Protein AF-A0A9P7RSI4-F1 (afdb_monomer)

Structure (mmCIF, N/CA/C/O backbone):
data_AF-A0A9P7RSI4-F1
#
_entry.id   AF-A0A9P7RSI4-F1
#
loop_
_ato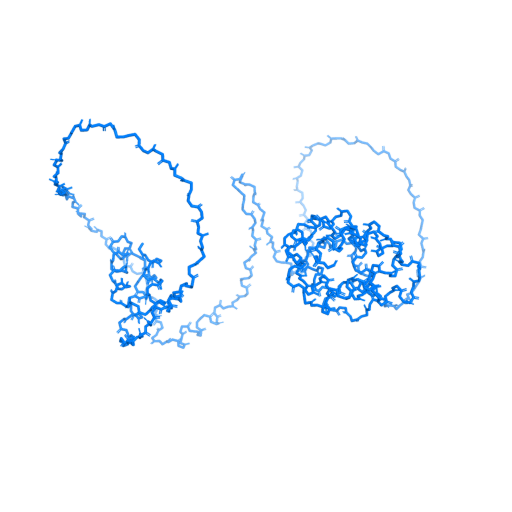m_site.group_PDB
_atom_site.id
_atom_site.type_symbol
_atom_site.label_atom_id
_atom_site.label_alt_id
_atom_site.label_comp_id
_atom_site.label_asym_id
_atom_site.label_entity_id
_atom_site.label_seq_id
_atom_site.pdbx_PDB_ins_code
_atom_site.Cartn_x
_atom_site.Cartn_y
_atom_site.Cartn_z
_atom_site.occupancy
_atom_site.B_iso_or_equiv
_atom_site.auth_seq_id
_atom_site.auth_comp_id
_atom_site.auth_asym_id
_atom_site.auth_atom_id
_atom_site.pdbx_PDB_model_num
ATOM 1 N N . MET A 1 1 ? -25.344 -8.316 33.466 1.00 84.75 1 MET A N 1
ATOM 2 C CA . MET A 1 1 ? -26.073 -7.107 33.916 1.00 84.75 1 MET A CA 1
ATOM 3 C C . MET A 1 1 ? -25.194 -5.858 33.938 1.00 84.75 1 MET A C 1
ATOM 5 O O . MET A 1 1 ? -25.545 -4.896 33.271 1.00 84.75 1 MET A O 1
ATOM 9 N N . PHE A 1 2 ? -24.011 -5.885 34.564 1.00 90.38 2 PHE A N 1
ATOM 10 C CA . PHE A 1 2 ? -23.119 -4.716 34.687 1.00 90.38 2 PHE A CA 1
ATOM 11 C C . PHE A 1 2 ? -22.798 -3.971 33.371 1.00 90.38 2 PHE A C 1
ATOM 13 O O . PHE A 1 2 ? -23.001 -2.764 33.279 1.00 90.38 2 PHE A O 1
ATOM 20 N N . ARG A 1 3 ? -22.383 -4.682 32.308 1.00 93.44 3 ARG A N 1
ATOM 21 C CA . ARG A 1 3 ? -22.088 -4.062 30.996 1.00 93.44 3 ARG A CA 1
ATOM 22 C C . ARG A 1 3 ? -23.308 -3.389 30.347 1.00 93.44 3 ARG A C 1
ATOM 24 O O . ARG A 1 3 ? -23.162 -2.381 29.666 1.00 93.44 3 ARG A O 1
ATOM 31 N N . ARG A 1 4 ? -24.510 -3.938 30.568 1.00 93.19 4 ARG A N 1
ATOM 32 C CA . ARG A 1 4 ? -25.770 -3.373 30.057 1.00 93.19 4 ARG A CA 1
ATOM 33 C C . ARG A 1 4 ? -26.121 -2.074 30.787 1.00 93.19 4 ARG A C 1
ATOM 35 O O . ARG A 1 4 ? -26.478 -1.101 30.129 1.00 93.19 4 ARG A O 1
ATOM 42 N N . GLY A 1 5 ? -25.899 -2.043 32.105 1.00 94.00 5 GLY A N 1
ATOM 43 C CA . GLY A 1 5 ? -25.994 -0.830 32.916 1.00 94.00 5 GLY A CA 1
ATOM 44 C C . GLY A 1 5 ? -25.078 0.275 32.392 1.00 94.00 5 GLY A C 1
ATOM 45 O O . GLY A 1 5 ? -25.562 1.358 32.081 1.00 94.00 5 GLY A O 1
ATOM 46 N N . GLN A 1 6 ? -23.790 -0.016 32.163 1.00 93.62 6 GLN A N 1
ATOM 47 C CA . GLN A 1 6 ? -22.836 0.963 31.611 1.00 93.62 6 GLN A CA 1
ATOM 48 C C . GLN A 1 6 ? -23.265 1.532 30.250 1.00 93.62 6 GLN A C 1
ATOM 50 O O . GLN A 1 6 ? -23.187 2.741 30.033 1.00 93.62 6 GLN A O 1
ATOM 55 N N . ALA A 1 7 ? -23.763 0.689 29.340 1.00 93.12 7 ALA A N 1
ATOM 56 C CA . ALA A 1 7 ? -24.264 1.151 28.045 1.00 93.12 7 ALA A CA 1
ATOM 57 C C . ALA A 1 7 ? -25.455 2.113 28.206 1.00 93.12 7 ALA A C 1
ATOM 59 O O . ALA A 1 7 ? -25.508 3.152 27.551 1.00 93.12 7 ALA A O 1
ATOM 60 N N . ARG A 1 8 ? -26.382 1.812 29.125 1.00 92.38 8 ARG A N 1
ATOM 61 C CA . ARG A 1 8 ? -27.536 2.673 29.432 1.00 92.38 8 ARG A CA 1
ATOM 62 C C . ARG A 1 8 ? -27.136 3.989 30.098 1.00 92.38 8 ARG A C 1
ATOM 64 O O . ARG A 1 8 ? -27.748 5.009 29.791 1.00 92.38 8 ARG A O 1
ATOM 71 N N . VAL A 1 9 ? -26.081 3.998 30.919 1.00 92.12 9 VAL A N 1
ATOM 72 C CA . VAL A 1 9 ? -25.462 5.242 31.415 1.00 92.12 9 VAL A CA 1
ATOM 73 C C . VAL A 1 9 ? -24.965 6.096 30.248 1.00 92.12 9 VAL A C 1
ATOM 75 O O . VAL A 1 9 ? -25.247 7.292 30.215 1.00 92.12 9 VAL A O 1
ATOM 78 N N . GLY A 1 10 ? -24.287 5.489 29.267 1.00 88.00 10 GLY A N 1
ATOM 79 C CA . GLY A 1 10 ? -23.830 6.179 28.054 1.00 88.00 10 GLY A CA 1
ATOM 80 C C . GLY A 1 10 ? -24.968 6.746 27.195 1.00 88.00 10 GLY A C 1
ATOM 81 O O . GLY A 1 10 ? -24.798 7.783 26.562 1.00 88.00 10 GLY A O 1
ATOM 82 N N . LEU A 1 11 ? -26.141 6.108 27.220 1.00 89.19 11 LEU A N 1
ATOM 83 C CA . LEU A 1 11 ? -27.356 6.569 26.536 1.00 89.19 11 LEU A CA 1
ATOM 84 C C . LEU A 1 11 ? -28.190 7.571 27.358 1.00 89.19 11 LEU A C 1
ATOM 86 O O . LEU A 1 11 ? -29.223 8.036 26.882 1.00 89.19 11 LEU A O 1
ATOM 90 N N . GLY A 1 12 ? -27.784 7.895 28.591 1.00 88.75 12 GLY A N 1
ATOM 91 C CA . GLY A 1 12 ? -28.526 8.794 29.484 1.00 88.75 12 GLY A CA 1
ATOM 92 C C . GLY A 1 12 ? -29.802 8.191 30.090 1.00 88.75 12 GLY A C 1
ATOM 93 O O . GLY A 1 12 ? -30.604 8.910 30.684 1.00 88.75 12 GLY A O 1
ATOM 94 N N . ILE A 1 13 ? -30.003 6.874 29.975 1.00 91.50 13 ILE A N 1
ATOM 95 C CA . ILE A 1 13 ? -31.172 6.163 30.512 1.00 91.50 13 ILE A CA 1
ATOM 96 C C . ILE A 1 13 ? -30.850 5.688 31.937 1.00 91.50 13 ILE A C 1
ATOM 98 O O . ILE A 1 13 ? -30.620 4.505 32.198 1.00 91.50 13 ILE A O 1
ATOM 102 N N . PHE A 1 14 ? -30.787 6.634 32.876 1.00 89.25 14 PHE A N 1
ATOM 103 C CA . PHE A 1 14 ? -30.284 6.381 34.233 1.00 89.25 14 PHE A CA 1
ATOM 104 C C . PHE A 1 14 ? -31.181 5.468 35.083 1.00 89.25 14 PHE A C 1
ATOM 106 O O . PHE A 1 14 ? -30.664 4.712 35.903 1.00 89.25 14 PHE A O 1
ATOM 113 N N . ALA A 1 15 ? -32.503 5.494 34.877 1.00 88.94 15 ALA A N 1
ATOM 114 C CA . ALA A 1 15 ? -33.440 4.644 35.618 1.00 88.94 15 ALA A CA 1
ATOM 115 C C . ALA A 1 15 ? -33.209 3.151 35.323 1.00 88.94 15 ALA A C 1
ATOM 117 O O . ALA A 1 15 ? -33.019 2.350 36.237 1.00 88.94 15 ALA A O 1
ATOM 118 N N . ASP A 1 16 ? -33.123 2.794 34.040 1.00 89.94 16 ASP A N 1
ATOM 119 C CA . ASP A 1 16 ? -32.856 1.417 33.621 1.00 89.94 16 ASP A CA 1
ATOM 120 C C . ASP A 1 16 ? -31.420 0.982 33.936 1.00 89.94 16 ASP A C 1
ATOM 122 O O . ASP A 1 16 ? -31.181 -0.186 34.252 1.00 89.94 16 ASP A O 1
ATOM 126 N N . ALA A 1 17 ? -30.457 1.910 33.868 1.00 93.94 17 ALA A N 1
ATOM 127 C CA . ALA A 1 17 ? -29.080 1.644 34.274 1.00 93.94 17 ALA A CA 1
ATOM 128 C C . ALA A 1 17 ? -28.994 1.285 35.765 1.00 93.94 17 ALA A C 1
ATOM 130 O O . ALA A 1 17 ? -28.310 0.327 36.123 1.00 93.94 17 ALA A O 1
ATOM 131 N N . LYS A 1 18 ? -29.731 2.001 36.626 1.00 92.94 18 LYS A N 1
ATOM 132 C CA . LYS A 1 18 ? -29.796 1.715 38.063 1.00 92.94 18 LYS A CA 1
ATOM 133 C C . LYS A 1 18 ? -30.344 0.312 38.332 1.00 92.94 18 LYS A C 1
ATOM 135 O O . LYS A 1 18 ? -29.714 -0.439 39.068 1.00 92.94 18 LYS A O 1
ATOM 140 N N . ASN A 1 19 ? -31.438 -0.075 37.673 1.00 94.50 19 ASN A N 1
ATOM 141 C CA . ASN A 1 19 ? -32.004 -1.424 37.798 1.00 94.50 19 ASN A CA 1
ATOM 142 C C . ASN A 1 19 ? -31.005 -2.516 37.374 1.00 94.50 19 ASN A C 1
ATOM 144 O O . ASN A 1 19 ? -30.901 -3.559 38.021 1.00 94.50 19 ASN A O 1
ATOM 148 N N . ASP A 1 20 ? -30.236 -2.278 36.307 1.00 96.00 20 ASP A N 1
ATOM 149 C CA . ASP A 1 20 ? -29.188 -3.204 35.871 1.00 96.00 20 ASP A CA 1
ATOM 150 C C . ASP A 1 20 ? -28.041 -3.323 36.881 1.00 96.00 20 ASP A C 1
ATOM 152 O O . ASP A 1 20 ? -27.491 -4.416 37.049 1.00 96.00 20 ASP A O 1
ATOM 156 N N . PHE A 1 21 ? -27.677 -2.228 37.549 1.00 94.12 21 PHE A N 1
ATOM 157 C CA . PHE A 1 21 ? -26.660 -2.239 38.596 1.00 94.12 21 PHE A CA 1
ATOM 158 C C . PHE A 1 21 ? -27.163 -2.884 39.889 1.00 94.12 21 PHE A C 1
ATOM 160 O O . PHE A 1 21 ? -26.438 -3.683 40.470 1.00 94.12 21 PHE A O 1
ATOM 167 N N . GLU A 1 22 ? -28.413 -2.663 40.292 1.00 93.12 22 GLU A N 1
ATOM 168 C CA . GLU A 1 22 ? -29.025 -3.371 41.425 1.00 93.12 22 GLU A CA 1
ATOM 169 C C . GLU A 1 22 ? -29.112 -4.883 41.166 1.00 93.12 22 GLU A C 1
ATOM 171 O O . GLU A 1 22 ? -28.798 -5.690 42.042 1.00 93.12 22 GLU A O 1
ATOM 176 N N . ALA A 1 23 ? -29.470 -5.291 39.944 1.00 93.75 23 ALA A N 1
ATOM 177 C CA . ALA A 1 23 ? -29.443 -6.697 39.548 1.00 93.75 23 ALA A CA 1
ATOM 178 C C . ALA A 1 23 ? -28.014 -7.268 39.536 1.00 93.75 23 ALA A C 1
ATOM 180 O O . ALA A 1 23 ? -27.820 -8.424 39.902 1.00 93.75 23 ALA A O 1
ATOM 181 N N . ALA A 1 24 ? -27.013 -6.475 39.139 1.00 93.38 24 ALA A N 1
ATOM 182 C CA . ALA A 1 24 ? -25.609 -6.881 39.208 1.00 93.38 24 ALA A CA 1
ATOM 183 C C . ALA A 1 24 ? -25.119 -7.019 40.659 1.00 93.38 24 ALA A C 1
ATOM 185 O O . ALA A 1 24 ? -24.413 -7.972 40.963 1.00 93.38 24 ALA A O 1
ATOM 186 N N . MET A 1 25 ? -25.550 -6.130 41.556 1.00 92.19 25 MET A N 1
ATOM 187 C CA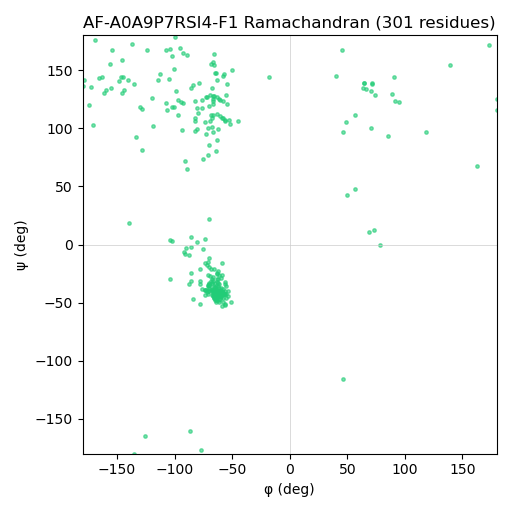 . MET A 1 25 ? -25.208 -6.158 42.981 1.00 92.19 25 MET A CA 1
ATOM 188 C C . MET A 1 25 ? -25.819 -7.365 43.702 1.00 92.19 25 MET A C 1
ATOM 190 O O . MET A 1 25 ? -25.203 -7.913 44.607 1.00 92.19 25 MET A O 1
ATOM 194 N N . LYS A 1 26 ? -27.009 -7.817 43.282 1.00 93.19 26 LYS A N 1
ATOM 195 C CA . LYS A 1 26 ? -27.622 -9.058 43.790 1.00 93.19 26 LYS A CA 1
ATOM 196 C C . LYS A 1 26 ? -26.855 -10.318 43.386 1.00 93.19 26 LYS A C 1
ATOM 198 O O . LYS A 1 26 ? -26.936 -11.311 44.098 1.00 93.19 26 LYS A O 1
ATOM 203 N N . LEU A 1 27 ? -26.181 -10.296 42.235 1.00 91.56 27 LEU A N 1
ATOM 204 C CA . LEU A 1 27 ? -25.397 -11.431 41.743 1.00 91.56 27 LEU A CA 1
ATOM 205 C C . LEU A 1 27 ? -23.995 -11.440 42.354 1.00 91.56 27 LEU A C 1
ATOM 207 O O . LEU A 1 27 ? -23.578 -12.470 42.867 1.00 91.56 27 LEU A O 1
ATOM 211 N N . ASP A 1 28 ? -23.323 -10.285 42.366 1.00 88.44 28 ASP A N 1
ATOM 212 C CA . ASP A 1 28 ? -21.961 -10.132 42.880 1.00 88.44 28 ASP A CA 1
ATOM 213 C C . ASP A 1 28 ? -21.885 -8.968 43.894 1.00 88.44 28 ASP A C 1
ATOM 215 O O . ASP A 1 28 ? -21.455 -7.862 43.540 1.00 88.44 28 ASP A O 1
ATOM 219 N N . PRO A 1 29 ? -22.271 -9.180 45.169 1.00 86.75 29 PRO A N 1
ATOM 220 C CA . PRO A 1 29 ? -22.284 -8.121 46.186 1.00 86.75 29 PRO A CA 1
ATOM 221 C C . PRO A 1 29 ? -20.907 -7.508 46.481 1.00 86.75 29 PRO A C 1
ATOM 223 O O . PRO A 1 29 ? -20.816 -6.349 46.880 1.00 86.75 29 PRO A O 1
ATOM 226 N N . ASN A 1 30 ? -19.830 -8.269 46.254 1.00 90.88 30 ASN A N 1
ATOM 227 C CA . ASN A 1 30 ? -18.445 -7.839 46.478 1.00 90.88 30 ASN A CA 1
ATOM 228 C C . ASN A 1 30 ? -17.832 -7.085 45.274 1.00 90.88 30 ASN A C 1
ATOM 230 O O . ASN A 1 30 ? -16.633 -6.810 45.239 1.00 90.88 30 ASN A O 1
ATOM 234 N N . ASN A 1 31 ? -18.620 -6.778 44.241 1.00 89.88 31 ASN A N 1
ATOM 235 C CA . ASN A 1 31 ? -18.119 -6.073 43.067 1.00 89.88 31 ASN A CA 1
ATOM 236 C C . ASN A 1 31 ? -18.071 -4.554 43.307 1.00 89.88 31 ASN A C 1
ATOM 238 O O . ASN A 1 31 ? -19.065 -3.850 43.120 1.00 89.88 31 ASN A O 1
ATOM 242 N N . GLN A 1 32 ? -16.887 -4.049 43.665 1.00 91.12 32 GLN A N 1
ATOM 243 C CA . GLN A 1 32 ? -16.638 -2.619 43.898 1.00 91.12 32 GLN A CA 1
ATOM 244 C C . GLN A 1 32 ? -17.024 -1.744 42.695 1.00 91.12 32 GLN A C 1
ATOM 246 O O . GLN A 1 32 ? -17.604 -0.676 42.864 1.00 91.12 32 GLN A O 1
ATOM 251 N N . ALA A 1 33 ? -16.829 -2.231 41.466 1.00 89.81 33 ALA A N 1
ATOM 252 C CA . ALA A 1 33 ? -17.147 -1.457 40.269 1.00 89.81 33 ALA A CA 1
ATOM 253 C C . ALA A 1 33 ? -18.659 -1.196 40.105 1.00 89.81 33 ALA A C 1
ATOM 255 O O . ALA A 1 33 ? -19.049 -0.196 39.507 1.00 89.81 33 ALA A O 1
ATOM 256 N N . VAL A 1 34 ? -19.528 -2.072 40.625 1.00 91.31 34 VAL A N 1
ATOM 257 C CA . VAL A 1 34 ? -20.990 -1.861 40.616 1.00 91.31 34 VAL A CA 1
ATOM 258 C C . VAL A 1 34 ? -21.386 -0.788 41.634 1.00 91.31 34 VAL A C 1
ATOM 260 O O . VAL A 1 34 ? -22.254 0.035 41.342 1.00 91.31 34 VAL A O 1
ATOM 263 N N . GLN A 1 35 ? -20.733 -0.781 42.799 1.00 89.69 35 GLN A N 1
ATOM 264 C CA . GLN A 1 35 ? -20.970 0.192 43.868 1.00 89.69 35 GLN A CA 1
ATOM 265 C C . GLN A 1 35 ? -20.561 1.604 43.427 1.00 89.69 35 GLN A C 1
ATOM 267 O O . GLN A 1 35 ? -21.365 2.531 43.537 1.00 89.69 35 GLN A O 1
ATOM 272 N N . ASP A 1 36 ? -19.382 1.738 42.813 1.00 90.81 36 ASP A N 1
ATOM 273 C CA . ASP A 1 36 ? -18.883 3.010 42.278 1.00 90.81 36 ASP A CA 1
ATOM 274 C C . ASP A 1 36 ? -19.833 3.610 41.228 1.00 90.81 36 ASP A C 1
ATOM 276 O O . ASP A 1 36 ? -20.090 4.814 41.212 1.00 90.81 36 ASP A O 1
ATOM 280 N N . GLU A 1 37 ? -20.375 2.788 40.323 1.00 90.88 37 GLU A N 1
ATOM 281 C CA . GLU A 1 37 ? -21.301 3.260 39.285 1.00 90.88 37 GLU A CA 1
ATOM 282 C C . GLU A 1 37 ? -22.672 3.664 39.859 1.00 90.88 37 GLU A C 1
ATOM 284 O O . GLU A 1 37 ? -23.256 4.658 39.418 1.00 90.88 37 GLU A O 1
ATOM 289 N N . LEU A 1 38 ? -23.169 2.963 40.883 1.00 89.00 38 LEU A N 1
ATOM 290 C CA . LEU A 1 38 ? -24.386 3.341 41.615 1.00 89.00 38 LEU A CA 1
ATOM 291 C C . LEU A 1 38 ? -24.218 4.671 42.362 1.00 89.00 38 LEU A C 1
ATOM 293 O O . LEU A 1 38 ? -25.125 5.509 42.339 1.00 89.00 38 LEU A O 1
ATOM 297 N N . GLU A 1 39 ? -23.058 4.897 42.975 1.00 88.19 39 GLU A N 1
ATOM 298 C CA . GLU A 1 39 ? -22.745 6.162 43.642 1.00 88.19 39 GLU A CA 1
ATOM 299 C C . GLU A 1 39 ? -22.636 7.319 42.637 1.00 88.19 39 GLU A C 1
ATOM 301 O O . GLU A 1 39 ? -23.227 8.387 42.838 1.00 88.19 39 GLU A O 1
ATOM 306 N N . LYS A 1 40 ? -21.978 7.094 41.492 1.00 88.31 40 LYS A N 1
ATOM 307 C CA . LYS A 1 40 ? -21.909 8.073 40.391 1.00 88.31 40 LYS A CA 1
ATOM 308 C C . LYS A 1 40 ? -23.290 8.440 39.850 1.00 88.31 40 LYS A C 1
ATOM 310 O O . LYS A 1 40 ? -23.508 9.600 39.496 1.00 88.31 40 LYS A O 1
ATOM 315 N N . LEU A 1 41 ? -24.217 7.484 39.777 1.00 84.56 41 LEU A N 1
ATOM 316 C CA . LEU A 1 41 ? -25.599 7.747 39.370 1.00 84.56 41 LEU A CA 1
ATOM 317 C C . LEU A 1 41 ? -26.381 8.545 40.413 1.00 84.56 41 LEU A C 1
ATOM 319 O O . LEU A 1 41 ? -27.208 9.370 40.031 1.00 84.56 41 LEU A O 1
ATOM 323 N N . ARG A 1 42 ? -26.113 8.347 41.711 1.00 82.25 42 ARG A N 1
ATOM 324 C CA . ARG A 1 42 ? -26.779 9.094 42.792 1.00 82.25 42 ARG A CA 1
ATOM 325 C C . ARG A 1 42 ? -26.457 10.588 42.749 1.00 82.25 42 ARG A C 1
ATOM 327 O O . ARG A 1 42 ? -27.321 11.407 43.043 1.00 82.25 42 ARG A O 1
ATOM 334 N N . ASN A 1 43 ? -25.232 10.932 42.363 1.00 77.38 43 ASN A N 1
ATOM 335 C CA . ASN A 1 43 ? -24.741 12.312 42.359 1.00 77.38 43 ASN A CA 1
ATOM 336 C C . ASN A 1 43 ? -24.998 13.058 41.033 1.00 77.38 43 ASN A C 1
ATOM 338 O O . ASN A 1 43 ? -24.680 14.243 40.933 1.00 77.38 43 ASN A O 1
ATOM 342 N N . LYS A 1 44 ? -25.567 12.403 40.009 1.00 70.62 44 LYS A N 1
ATOM 343 C CA . LYS A 1 44 ? -25.899 13.041 38.725 1.00 70.62 44 LYS A CA 1
ATOM 344 C C . LYS A 1 44 ? -27.391 13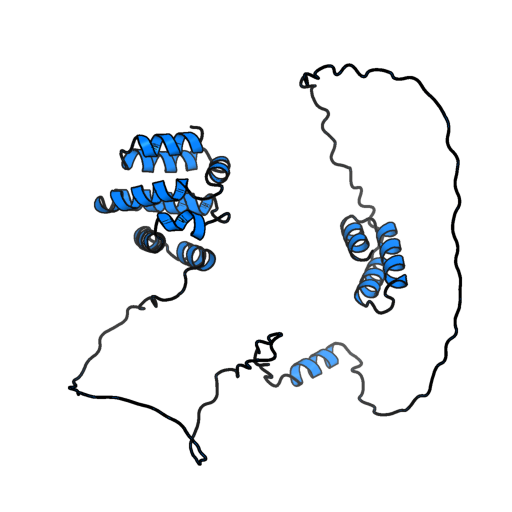.392 38.660 1.00 70.62 44 LYS A C 1
ATOM 346 O O . LYS A 1 44 ? -28.219 12.483 38.687 1.00 70.62 44 LYS A O 1
ATOM 351 N N . PRO A 1 45 ? -27.768 14.678 38.522 1.00 58.62 45 PRO A N 1
ATOM 352 C CA . PRO A 1 45 ? -29.158 15.034 38.275 1.00 58.62 45 PRO A CA 1
ATOM 353 C C . PRO A 1 45 ? -29.616 14.478 36.914 1.00 58.62 45 PRO A C 1
ATOM 355 O O . PRO A 1 45 ? -28.811 14.396 35.979 1.00 58.62 45 PRO A O 1
ATOM 358 N N . PRO A 1 46 ? -30.899 14.102 36.769 1.00 57.41 46 PRO A N 1
ATOM 359 C CA . PRO A 1 46 ? -31.431 13.560 35.528 1.00 57.41 46 PRO A CA 1
ATOM 360 C C . PRO A 1 46 ? -31.428 14.639 34.442 1.00 57.41 46 PRO A C 1
ATOM 362 O O . PRO A 1 46 ? -32.352 15.446 34.330 1.00 57.41 46 PRO A O 1
ATOM 365 N N . VAL A 1 47 ? -30.397 14.649 33.601 1.00 55.69 47 VAL A N 1
ATOM 366 C CA . VAL A 1 47 ? -30.431 15.405 32.352 1.00 55.69 47 VAL A CA 1
ATOM 367 C C . VAL A 1 47 ? -31.355 14.638 31.414 1.00 55.69 47 VAL A C 1
ATOM 369 O O . VAL A 1 47 ? -30.999 13.573 30.914 1.00 55.69 47 VAL A O 1
ATOM 372 N N . LYS A 1 48 ? -32.568 15.162 31.202 1.00 52.69 48 LYS A N 1
ATOM 373 C CA . LYS A 1 48 ? -33.495 14.687 30.168 1.00 52.69 48 LYS A CA 1
ATOM 374 C C . LYS A 1 48 ? -32.872 14.945 28.792 1.00 52.69 48 LYS A C 1
ATOM 376 O O . LYS A 1 48 ? -33.187 15.930 28.129 1.00 52.69 48 LYS A O 1
ATOM 381 N N . GLY A 1 49 ? -31.965 14.071 28.372 1.00 53.88 49 GLY A N 1
ATOM 382 C CA . GLY A 1 49 ? -31.474 14.022 27.006 1.00 53.88 49 GLY A CA 1
ATOM 383 C C . GLY A 1 49 ? -32.609 13.563 26.103 1.00 53.88 49 GLY A C 1
ATOM 384 O O . GLY A 1 49 ? -32.926 12.378 26.055 1.00 53.88 49 GLY A O 1
ATOM 385 N N . LYS A 1 50 ? -33.246 14.506 25.405 1.00 48.53 50 LYS A N 1
ATOM 386 C CA . LYS A 1 50 ? -34.101 14.209 24.254 1.00 48.53 50 LYS A CA 1
ATOM 387 C C . LYS A 1 50 ? -33.216 13.586 23.172 1.00 48.53 50 LYS A C 1
ATOM 389 O O . LYS A 1 50 ? -32.644 14.302 22.358 1.00 48.53 50 LYS A O 1
ATOM 394 N N . PHE A 1 51 ? -33.082 12.266 23.172 1.00 50.50 51 PHE A N 1
ATOM 395 C CA . PHE A 1 51 ? -32.617 11.555 21.991 1.00 50.50 51 PHE A CA 1
ATOM 396 C C . PHE A 1 51 ? -33.810 11.408 21.051 1.00 50.50 51 PHE A C 1
ATOM 398 O O . PHE A 1 51 ? -34.676 10.555 21.237 1.00 50.50 51 PHE A O 1
ATOM 405 N N . SER A 1 52 ? -33.875 12.289 20.056 1.00 47.12 52 SER A N 1
ATOM 406 C CA . SER A 1 52 ? -34.673 12.033 18.864 1.00 47.12 52 SER A CA 1
ATOM 407 C C . SER A 1 52 ? -34.078 10.800 18.176 1.00 47.12 52 SER A C 1
ATOM 409 O O . SER A 1 52 ? -32.869 10.794 17.921 1.00 47.12 52 SER A O 1
ATOM 411 N N . PRO A 1 53 ? -34.864 9.752 17.872 1.00 52.72 53 PRO A N 1
ATOM 412 C CA . PRO A 1 53 ? -34.378 8.692 17.002 1.00 52.72 53 PRO A CA 1
ATOM 413 C C . PRO A 1 53 ? -33.964 9.319 15.660 1.00 52.72 53 PRO A C 1
ATOM 415 O O . PRO A 1 53 ? -34.603 10.285 15.225 1.00 52.72 53 PRO A O 1
ATOM 418 N N . PRO A 1 54 ? -32.907 8.824 14.991 1.00 42.75 54 PRO A N 1
ATOM 419 C CA . PRO A 1 54 ? -32.604 9.270 13.641 1.00 42.75 54 PRO A CA 1
ATOM 420 C C . PRO A 1 54 ? -33.855 9.063 12.785 1.00 42.75 54 PRO A C 1
ATOM 422 O O . PRO A 1 54 ? -34.385 7.955 12.697 1.00 42.75 54 PRO A O 1
ATOM 425 N N . LYS A 1 55 ? -34.355 10.162 12.210 1.00 41.72 55 LYS A N 1
ATOM 426 C CA . LYS A 1 55 ? -35.474 10.179 11.270 1.00 41.72 55 LYS A CA 1
ATOM 427 C C . LYS A 1 55 ? -35.145 9.190 10.155 1.00 41.72 55 LYS A C 1
ATOM 429 O O . LYS A 1 55 ? -34.258 9.448 9.344 1.00 41.72 55 LYS A O 1
ATOM 434 N N . VAL A 1 56 ? -35.826 8.046 10.156 1.00 45.06 56 VAL A 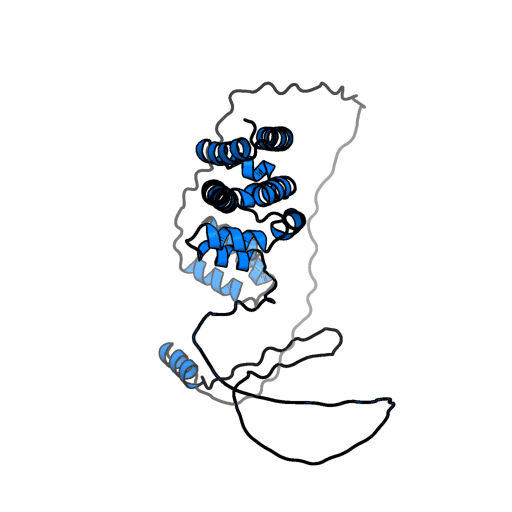N 1
ATOM 435 C CA . VAL A 1 56 ? -35.820 7.112 9.033 1.00 45.06 56 VAL A CA 1
ATOM 436 C C . VAL A 1 56 ? -36.353 7.907 7.848 1.00 45.06 56 VAL A C 1
ATOM 438 O O . VAL A 1 56 ? -37.508 8.324 7.843 1.00 45.06 56 VAL A O 1
ATOM 441 N N . LEU A 1 57 ? -35.470 8.222 6.902 1.00 44.44 57 LEU A N 1
ATOM 442 C CA . LEU A 1 57 ? -35.851 8.851 5.650 1.00 44.44 57 LEU A CA 1
ATOM 443 C C . LEU A 1 57 ? -36.663 7.807 4.878 1.00 44.44 57 LEU A C 1
ATOM 445 O O . LEU A 1 57 ? -36.128 6.782 4.454 1.00 44.44 57 LEU A O 1
ATOM 449 N N . GLU A 1 58 ? -37.966 8.040 4.780 1.00 45.22 58 GLU A N 1
ATOM 450 C CA . GLU A 1 58 ? -38.867 7.266 3.939 1.00 45.22 58 GLU A CA 1
ATOM 451 C C . GLU A 1 58 ? -38.349 7.271 2.494 1.00 45.22 58 GLU A C 1
ATOM 453 O O . GLU A 1 58 ? -38.013 8.300 1.909 1.00 45.22 58 GLU A O 1
ATOM 458 N N . THR A 1 59 ? -38.238 6.069 1.945 1.00 46.88 59 THR A N 1
ATOM 459 C CA . THR A 1 59 ? -37.856 5.754 0.567 1.00 46.88 59 THR A CA 1
ATOM 460 C C . THR A 1 59 ? -38.775 6.411 -0.470 1.00 46.88 59 THR A C 1
ATOM 462 O O . THR A 1 59 ? -39.990 6.339 -0.291 1.00 46.88 59 THR A O 1
ATOM 465 N N . PRO A 1 60 ? -38.283 6.817 -1.657 1.00 43.34 60 PRO A N 1
ATOM 466 C CA . PRO A 1 60 ? -39.021 6.555 -2.882 1.00 43.34 60 PRO A CA 1
ATOM 467 C C . PRO A 1 60 ? -38.838 5.074 -3.250 1.00 43.34 60 PRO A C 1
ATOM 469 O O . PRO A 1 60 ? -37.725 4.548 -3.318 1.00 43.34 60 PRO A O 1
ATOM 472 N N . ALA A 1 61 ? -39.963 4.383 -3.408 1.00 48.28 61 ALA A N 1
ATOM 473 C CA . ALA A 1 61 ? -40.067 2.951 -3.637 1.00 48.28 61 ALA A CA 1
ATOM 474 C C . ALA A 1 61 ? -39.267 2.480 -4.869 1.00 48.28 61 ALA A C 1
ATOM 476 O O . ALA A 1 61 ? -39.672 2.670 -6.012 1.00 48.28 61 ALA A O 1
ATOM 477 N N . GLY A 1 62 ? -38.146 1.797 -4.628 1.00 42.97 62 GLY A N 1
ATOM 478 C CA . GLY A 1 62 ? -37.480 0.967 -5.627 1.00 42.97 62 GLY A CA 1
ATOM 479 C C . GLY A 1 62 ? -38.177 -0.389 -5.722 1.00 42.97 62 GLY A C 1
ATOM 480 O O . GLY A 1 62 ? -38.222 -1.140 -4.746 1.00 42.97 62 GLY A O 1
ATOM 481 N N . VAL A 1 63 ? -38.728 -0.696 -6.896 1.00 45.91 63 VAL A N 1
ATOM 482 C CA . VAL A 1 63 ? -39.411 -1.952 -7.234 1.00 45.91 63 VAL A CA 1
ATOM 483 C C . VAL A 1 63 ? -38.531 -3.157 -6.883 1.00 45.91 63 VAL A C 1
ATOM 485 O O . VAL A 1 63 ? -37.595 -3.506 -7.601 1.00 45.91 63 VAL A O 1
ATOM 488 N N . ARG A 1 64 ? -38.850 -3.838 -5.779 1.00 53.25 64 ARG A N 1
ATOM 489 C CA . ARG A 1 64 ? -38.327 -5.176 -5.485 1.00 53.25 64 ARG A CA 1
ATOM 490 C C . ARG A 1 64 ? -39.184 -6.183 -6.243 1.00 53.25 64 ARG A C 1
ATOM 492 O O . ARG A 1 64 ? -40.318 -6.443 -5.849 1.00 53.25 64 ARG A O 1
ATOM 499 N N . ARG A 1 65 ? -38.647 -6.754 -7.325 1.00 52.78 65 ARG A N 1
ATOM 500 C CA . ARG A 1 65 ? -39.252 -7.907 -8.007 1.00 52.78 65 ARG A CA 1
ATOM 501 C C . ARG A 1 65 ? -39.283 -9.089 -7.032 1.00 52.78 65 ARG A C 1
ATOM 503 O O . ARG A 1 65 ? -38.263 -9.732 -6.805 1.00 52.78 65 ARG A O 1
ATOM 510 N N . ARG A 1 66 ? -40.438 -9.337 -6.413 1.00 61.56 66 ARG A N 1
ATOM 511 C CA . ARG A 1 66 ? -40.697 -10.552 -5.632 1.00 61.56 66 ARG A CA 1
ATOM 512 C C . ARG A 1 66 ? -41.101 -11.657 -6.601 1.00 61.56 66 ARG A C 1
ATOM 514 O O . ARG A 1 66 ? -42.052 -11.489 -7.357 1.00 61.56 66 ARG A O 1
ATOM 521 N N . VAL A 1 67 ? -40.376 -12.769 -6.575 1.00 55.94 67 VAL A N 1
ATOM 522 C CA . VAL A 1 67 ? -40.790 -14.003 -7.250 1.00 55.94 67 VAL A CA 1
ATOM 523 C C . VAL A 1 67 ? -41.965 -14.591 -6.453 1.00 55.94 67 VAL A C 1
ATOM 525 O O . VAL A 1 67 ? -41.825 -14.733 -5.235 1.00 55.94 67 VAL A O 1
ATOM 528 N N . PRO A 1 68 ? -43.122 -14.900 -7.066 1.00 56.47 68 PRO A N 1
ATOM 529 C CA . PRO A 1 68 ? -44.225 -15.540 -6.357 1.00 56.47 68 PRO A CA 1
ATOM 530 C C . PRO A 1 68 ? -43.863 -16.988 -6.015 1.00 56.47 68 PRO A C 1
ATOM 532 O O . PRO A 1 68 ? -43.628 -17.802 -6.906 1.00 56.47 68 PRO A O 1
ATOM 535 N N . ILE A 1 69 ? -43.842 -17.318 -4.726 1.00 52.88 69 ILE A N 1
ATOM 536 C CA . ILE A 1 69 ? -43.830 -18.703 -4.248 1.00 52.88 69 ILE A CA 1
ATOM 537 C C . ILE A 1 69 ? -45.295 -19.088 -4.021 1.00 52.88 69 ILE A C 1
ATOM 539 O O . ILE A 1 69 ? -45.988 -18.426 -3.249 1.00 52.88 69 ILE A O 1
ATOM 543 N N . LYS A 1 70 ? -45.781 -20.136 -4.698 1.00 54.78 70 LYS A N 1
ATOM 544 C CA . LYS A 1 70 ? -47.069 -20.765 -4.372 1.00 54.78 70 LYS A CA 1
ATOM 545 C C . LYS A 1 70 ? -46.915 -21.480 -3.030 1.00 54.78 70 LYS A C 1
ATOM 547 O O . LYS A 1 70 ? -46.254 -22.511 -2.956 1.00 54.78 70 LYS A O 1
ATOM 552 N N . ILE A 1 71 ? -47.497 -20.912 -1.980 1.00 52.47 71 ILE A N 1
ATOM 553 C CA . ILE A 1 71 ? -47.692 -21.599 -0.704 1.00 52.47 71 ILE A CA 1
ATOM 554 C C . ILE A 1 71 ? -48.863 -22.556 -0.922 1.00 52.47 71 ILE A C 1
ATOM 556 O O . ILE A 1 71 ? -49.953 -22.129 -1.291 1.00 52.47 71 ILE A O 1
ATOM 560 N N . ILE A 1 72 ? -48.602 -23.851 -0.784 1.00 47.62 72 ILE A N 1
ATOM 561 C CA . ILE A 1 72 ? -49.629 -24.887 -0.823 1.00 47.62 72 ILE A CA 1
ATOM 562 C C . ILE A 1 72 ? -50.267 -24.880 0.567 1.00 47.62 72 ILE A C 1
ATOM 564 O O . ILE A 1 72 ? -49.592 -25.154 1.558 1.00 47.62 72 ILE A O 1
ATOM 568 N N . GLU A 1 73 ? -51.537 -24.493 0.637 1.00 44.66 73 GLU A N 1
ATOM 569 C CA . GLU A 1 73 ? -52.367 -24.656 1.827 1.00 44.66 73 GLU A CA 1
ATOM 570 C C . GLU A 1 73 ? -52.585 -26.151 2.068 1.00 44.66 73 GLU A C 1
ATOM 572 O O . GLU A 1 73 ? -53.251 -26.832 1.292 1.00 44.66 73 GLU A O 1
ATOM 577 N N . SER A 1 74 ? -52.001 -26.667 3.145 1.00 48.19 74 SER A N 1
ATOM 578 C CA . SER A 1 74 ? -52.451 -27.899 3.784 1.00 48.19 74 SER A CA 1
ATOM 579 C C . SER A 1 74 ? -53.155 -27.520 5.084 1.00 48.19 74 SER A C 1
ATOM 581 O O . SER A 1 74 ? -52.574 -26.917 5.985 1.00 48.19 74 SER A O 1
ATOM 583 N N . GLU A 1 75 ? -54.440 -27.831 5.089 1.00 40.50 75 GLU A N 1
ATOM 584 C CA . GLU A 1 75 ? -55.493 -27.573 6.062 1.00 40.50 75 GLU A CA 1
ATOM 585 C C . GLU A 1 75 ? -55.200 -28.207 7.445 1.00 40.50 75 GLU A C 1
ATOM 587 O O . GLU A 1 75 ? -54.988 -29.410 7.508 1.00 40.50 75 GLU A O 1
ATOM 592 N N . SER A 1 76 ? -55.200 -27.377 8.511 1.00 37.16 76 SER A N 1
ATOM 593 C CA . SER A 1 76 ? -55.734 -27.565 9.896 1.00 37.16 76 SER A CA 1
ATOM 594 C C . SER A 1 76 ? -55.502 -28.865 10.723 1.00 37.16 76 SER A C 1
ATOM 596 O O . SER A 1 76 ? -55.191 -29.908 10.166 1.00 37.16 76 SER A O 1
ATOM 598 N N . PRO A 1 77 ? -55.783 -28.909 12.059 1.00 46.12 77 PRO A N 1
ATOM 599 C CA . PRO A 1 77 ? -56.056 -27.846 13.049 1.00 46.12 77 PRO A CA 1
ATOM 600 C C . PRO A 1 77 ? -55.308 -28.007 14.413 1.00 46.12 77 PRO A C 1
ATOM 602 O O . PRO A 1 77 ? -54.652 -29.006 14.686 1.00 46.12 77 PRO A O 1
ATOM 605 N N . SER A 1 78 ? -55.553 -27.044 15.320 1.00 34.03 78 SER A N 1
ATOM 606 C CA . SER A 1 78 ? -55.761 -27.220 16.782 1.00 34.03 78 SER A CA 1
ATOM 607 C C . SER A 1 78 ? -54.764 -26.545 17.753 1.00 34.03 78 SER A C 1
ATOM 609 O O . SER A 1 78 ? -53.707 -27.066 18.076 1.00 34.03 78 SER A O 1
ATOM 611 N N . THR A 1 79 ? -55.196 -25.363 18.216 1.00 39.31 79 THR A N 1
ATOM 612 C CA . THR A 1 79 ? -55.259 -24.804 19.595 1.00 39.31 79 THR A CA 1
ATOM 613 C C . THR A 1 79 ? -54.153 -24.995 20.672 1.00 39.31 79 THR A C 1
ATOM 615 O O . THR A 1 79 ? -53.589 -26.071 20.824 1.00 39.31 79 THR A O 1
ATOM 618 N N . PRO A 1 80 ? -53.922 -23.955 21.522 1.00 52.56 80 PRO A N 1
ATOM 619 C CA . PRO A 1 80 ? -52.916 -23.904 22.599 1.00 52.56 80 PRO A CA 1
ATOM 620 C C . PRO A 1 80 ? -53.484 -24.292 23.984 1.00 52.56 80 PRO A C 1
ATOM 622 O O . PRO A 1 80 ? -54.703 -24.343 24.156 1.00 52.56 80 PRO A O 1
ATOM 625 N N . PRO A 1 81 ? -52.630 -24.502 25.008 1.00 40.72 81 PRO A N 1
ATOM 626 C CA . PRO A 1 81 ? -52.712 -23.664 26.228 1.00 40.72 81 PRO A CA 1
ATOM 627 C C . PRO A 1 81 ? -51.327 -23.444 26.912 1.00 40.72 81 PRO A C 1
ATOM 629 O O . PRO A 1 81 ? -50.433 -24.271 26.812 1.00 40.72 81 PRO A O 1
ATOM 632 N N . ARG A 1 82 ? -51.006 -22.250 27.436 1.00 33.78 82 ARG A N 1
ATOM 633 C CA . ARG A 1 82 ? -51.297 -21.691 28.783 1.00 33.78 82 ARG A CA 1
ATOM 634 C C . ARG A 1 82 ? -50.157 -21.899 29.802 1.00 33.78 82 ARG A C 1
ATOM 636 O O . ARG A 1 82 ? -49.753 -23.009 30.104 1.00 33.78 82 ARG A O 1
ATOM 643 N N . ALA A 1 83 ? -49.722 -20.749 30.315 1.00 38.06 83 ALA A N 1
ATOM 644 C CA . ALA A 1 83 ? -48.941 -20.417 31.507 1.00 38.06 83 ALA A CA 1
ATOM 645 C C . ALA A 1 83 ? -48.815 -21.446 32.648 1.00 38.06 83 ALA A C 1
ATOM 647 O O . ALA A 1 83 ? -49.822 -21.987 33.093 1.00 38.06 83 ALA A O 1
ATOM 648 N N . SER A 1 84 ? -47.626 -21.473 33.267 1.00 38.69 84 SER A N 1
ATOM 649 C CA . SER A 1 84 ? -47.485 -21.293 34.722 1.00 38.69 84 SER A CA 1
ATOM 650 C C . SER A 1 84 ? -46.037 -21.017 35.145 1.00 38.69 84 SER A C 1
ATOM 652 O O . SER A 1 84 ? -45.077 -21.524 34.573 1.00 38.69 84 SER A O 1
ATOM 654 N N . GLU A 1 85 ? -45.960 -20.155 36.148 1.00 44.28 85 GLU A N 1
ATOM 655 C CA . GLU A 1 85 ? -44.833 -19.509 36.814 1.00 44.28 85 GLU A CA 1
ATOM 656 C C . GLU A 1 85 ? -44.279 -20.421 37.958 1.00 44.28 85 GLU A C 1
ATOM 658 O O . GLU A 1 85 ? -44.479 -21.632 37.888 1.00 44.28 85 GLU A O 1
ATOM 663 N N . PRO A 1 86 ? -43.516 -19.942 38.964 1.00 43.12 86 PRO A N 1
ATOM 664 C CA . PRO A 1 86 ? -42.195 -20.457 39.327 1.00 43.12 86 PRO A CA 1
ATOM 665 C C . PRO A 1 86 ? -42.164 -21.267 40.642 1.00 43.12 86 PRO A C 1
ATOM 667 O O . PRO A 1 86 ? -43.066 -21.175 41.469 1.00 43.12 86 PRO A O 1
ATOM 670 N N . LEU A 1 87 ? -41.062 -21.980 40.908 1.00 30.14 87 LEU A N 1
ATOM 671 C CA . LEU A 1 87 ? -40.779 -22.544 42.235 1.00 30.14 87 LEU A CA 1
ATOM 672 C C . LEU A 1 87 ? -39.365 -22.170 42.719 1.00 30.14 87 LEU A C 1
ATOM 674 O O . LEU A 1 87 ? -38.349 -22.534 42.131 1.00 30.14 87 LEU A O 1
ATOM 678 N N . LYS A 1 88 ? -39.345 -21.423 43.821 1.00 35.94 88 LYS A N 1
ATOM 679 C CA . LYS A 1 88 ? -38.356 -21.381 44.917 1.00 35.94 88 LYS A CA 1
ATOM 680 C C . LYS A 1 88 ? -39.178 -21.652 46.202 1.00 35.94 88 LYS A C 1
ATOM 682 O O . LYS A 1 88 ? -40.396 -21.486 46.108 1.00 35.94 88 LYS A O 1
ATOM 687 N N . PRO A 1 89 ? -38.614 -21.948 47.391 1.00 46.62 89 PRO A N 1
ATOM 688 C CA . PRO A 1 89 ? -37.213 -21.810 47.824 1.00 46.62 89 PRO A CA 1
ATOM 689 C C . PRO A 1 89 ? -36.680 -23.021 48.628 1.00 46.62 89 PRO A C 1
ATOM 691 O O . PRO A 1 89 ? -37.450 -23.867 49.058 1.00 46.62 89 PRO A O 1
ATOM 694 N N . GLU A 1 90 ? -35.381 -23.055 48.942 1.00 34.16 90 GLU A N 1
ATOM 695 C CA . GLU A 1 90 ? -34.935 -23.743 50.160 1.00 34.16 90 GLU A CA 1
ATOM 696 C C . GLU A 1 90 ? -33.734 -23.028 50.787 1.00 34.16 90 GLU A C 1
ATOM 698 O O . GLU A 1 90 ? -32.792 -22.608 50.113 1.00 34.16 90 GLU A O 1
ATOM 703 N N . SER A 1 91 ? -33.874 -22.796 52.086 1.00 34.16 91 SER A N 1
ATOM 704 C CA . SER A 1 91 ? -33.030 -22.026 52.988 1.00 34.16 91 SER A CA 1
ATOM 705 C C . SER A 1 91 ? -32.107 -22.955 53.765 1.00 34.16 91 SER A C 1
ATOM 707 O O . SER A 1 91 ? -32.614 -23.889 54.381 1.00 34.16 91 SER A O 1
ATOM 709 N N . ILE A 1 92 ? -30.807 -22.660 53.853 1.00 36.16 92 ILE A N 1
ATOM 710 C CA . ILE A 1 92 ? -29.953 -23.218 54.913 1.00 36.16 92 ILE A CA 1
ATOM 711 C C . ILE A 1 92 ? -29.061 -22.119 55.497 1.00 36.16 92 ILE A C 1
ATOM 713 O O . ILE A 1 92 ? -28.572 -21.233 54.799 1.00 36.16 92 ILE A O 1
ATOM 717 N N . ALA A 1 93 ? -28.970 -22.194 56.819 1.00 34.66 93 ALA A N 1
ATOM 718 C CA . ALA A 1 93 ? -28.492 -21.241 57.797 1.00 34.66 93 ALA A CA 1
ATOM 719 C C . ALA A 1 93 ? -26.982 -20.937 57.784 1.00 34.66 93 ALA A C 1
ATOM 721 O O . ALA A 1 93 ? -26.144 -21.760 57.425 1.00 34.66 93 ALA A O 1
ATOM 722 N N . THR A 1 94 ? -26.699 -19.739 58.296 1.00 34.94 94 THR A N 1
ATOM 723 C CA . THR A 1 94 ? -25.457 -19.220 58.889 1.00 34.94 94 THR A CA 1
ATOM 724 C C . THR A 1 94 ? -24.874 -20.155 59.961 1.00 34.94 94 THR A C 1
ATOM 726 O O . THR A 1 94 ? -25.635 -20.816 60.672 1.00 34.94 94 THR A O 1
ATOM 729 N N . PRO A 1 95 ? -23.540 -20.165 60.138 1.00 36.19 95 PRO A N 1
ATOM 730 C CA . PRO A 1 95 ? -22.995 -19.578 61.370 1.00 36.19 95 PRO A CA 1
ATOM 731 C C . PRO A 1 95 ? -21.693 -18.760 61.175 1.00 36.19 95 PRO A C 1
ATOM 733 O O . PRO A 1 95 ? -20.797 -19.133 60.424 1.00 36.19 95 PRO A O 1
ATOM 736 N N . GLU A 1 96 ? -21.607 -17.651 61.911 1.00 34.81 96 GLU A N 1
ATOM 737 C CA . GLU A 1 96 ? -20.406 -16.899 62.344 1.00 34.81 96 GLU A CA 1
ATOM 738 C C . GLU A 1 96 ? -20.092 -17.309 63.812 1.00 34.81 96 GLU A C 1
ATOM 740 O O . GLU A 1 96 ? -20.968 -17.929 64.425 1.00 34.81 96 GLU A O 1
ATOM 745 N N . PRO A 1 97 ? -19.037 -16.819 64.509 1.00 59.88 97 PRO A N 1
ATOM 746 C CA . PRO A 1 97 ? -17.622 -16.538 64.195 1.00 59.88 97 PRO A CA 1
ATOM 747 C C . PRO A 1 97 ? -16.685 -17.276 65.220 1.00 59.88 97 PRO A C 1
ATOM 749 O O . PRO A 1 97 ? -17.160 -18.187 65.903 1.00 59.88 97 PRO A O 1
ATOM 752 N N . PRO A 1 98 ? -15.370 -16.961 65.359 1.00 42.47 98 PRO A N 1
ATOM 753 C CA . PRO A 1 98 ? -14.966 -15.872 66.267 1.00 42.47 98 PRO A CA 1
ATOM 754 C C . PRO A 1 98 ? -13.740 -15.038 65.823 1.00 42.47 98 PRO A C 1
ATOM 756 O O . PRO A 1 98 ? -12.900 -15.451 65.027 1.00 42.47 98 PRO A O 1
ATOM 759 N N . SER A 1 99 ? -13.685 -13.838 66.398 1.00 36.81 99 SER A N 1
ATOM 760 C CA . SER A 1 99 ? -12.685 -12.772 66.296 1.00 36.81 99 SER A CA 1
ATOM 761 C C . SER A 1 99 ? -11.311 -13.121 66.877 1.00 36.81 99 SER A C 1
ATOM 763 O O . SER A 1 99 ? -11.249 -13.830 67.873 1.00 36.81 99 SER A O 1
ATOM 765 N N . GLU A 1 100 ? -10.247 -12.469 66.386 1.00 40.28 100 GLU A N 1
ATOM 766 C CA . GLU A 1 100 ? -9.139 -12.000 67.231 1.00 40.28 100 GLU A CA 1
ATOM 767 C C . GLU A 1 100 ? -8.363 -10.827 66.596 1.00 40.28 100 GLU A C 1
ATOM 769 O O . GLU A 1 100 ? -8.413 -10.571 65.395 1.00 40.28 100 GLU A O 1
ATOM 774 N N . THR A 1 101 ? -7.733 -10.060 67.479 1.00 34.38 101 THR A N 1
ATOM 775 C CA . THR A 1 101 ? -7.416 -8.626 67.419 1.00 34.38 101 THR A CA 1
ATOM 776 C C . THR A 1 101 ? -5.931 -8.366 67.099 1.00 34.38 101 THR A C 1
ATOM 778 O O . THR A 1 101 ? -5.101 -9.248 67.278 1.00 34.38 101 THR A O 1
ATOM 781 N N . SER A 1 102 ? -5.598 -7.099 66.782 1.00 35.44 102 SER A N 1
ATOM 782 C CA . SER A 1 102 ? -4.259 -6.453 66.760 1.00 35.44 102 SER A CA 1
ATOM 783 C C . SER A 1 102 ? -3.517 -6.522 65.410 1.00 35.44 102 SER A C 1
ATOM 785 O O . SER A 1 102 ? -3.304 -7.589 64.863 1.00 35.44 102 SER A O 1
ATOM 787 N N . LEU A 1 103 ? -3.094 -5.423 64.771 1.00 35.69 103 LEU A N 1
ATOM 788 C CA . LEU A 1 103 ? -2.366 -4.269 65.307 1.00 35.69 103 LEU A CA 1
ATOM 789 C C . LEU A 1 103 ? -2.739 -2.952 64.599 1.00 35.69 103 LEU A C 1
ATOM 791 O O . LEU A 1 103 ? -2.950 -2.893 63.389 1.00 35.69 103 LEU A O 1
ATOM 795 N N . LEU A 1 104 ? -2.764 -1.879 65.387 1.00 43.25 104 LEU A N 1
ATOM 796 C CA . LEU A 1 104 ? -2.993 -0.499 64.971 1.00 43.25 104 LEU A CA 1
ATOM 797 C C . LEU A 1 104 ? -1.841 0.016 64.090 1.00 43.25 104 LEU A C 1
ATOM 799 O O . LEU A 1 104 ? -0.708 0.132 64.548 1.00 43.25 104 LEU A O 1
ATOM 803 N N . SER A 1 105 ? -2.155 0.423 62.862 1.00 42.41 105 SER A N 1
ATOM 804 C CA . SER A 1 105 ? -1.369 1.404 62.109 1.00 42.41 105 SER A CA 1
ATOM 805 C C . SER A 1 105 ? -2.340 2.457 61.588 1.00 42.41 105 SER A C 1
ATOM 807 O O . SER A 1 105 ? -3.326 2.138 60.923 1.00 42.41 105 SER A O 1
ATOM 809 N N . ALA A 1 106 ? -2.135 3.700 62.016 1.00 57.81 106 ALA A N 1
ATOM 810 C CA . ALA A 1 106 ? -3.074 4.795 61.834 1.00 57.81 106 ALA A CA 1
ATOM 811 C C . ALA A 1 106 ? -3.388 5.041 60.348 1.00 57.81 106 ALA A C 1
ATOM 813 O O . ALA A 1 106 ? -2.498 5.312 59.544 1.00 57.81 106 ALA A O 1
ATOM 814 N N . ALA A 1 107 ? -4.675 4.992 59.995 1.00 61.56 107 ALA A N 1
ATOM 815 C CA . ALA A 1 107 ? -5.148 5.361 58.668 1.00 61.56 107 ALA A CA 1
ATOM 816 C C . ALA A 1 107 ? -4.965 6.878 58.433 1.00 61.56 107 ALA A C 1
ATOM 818 O O . ALA A 1 107 ? -5.306 7.675 59.317 1.00 61.56 107 ALA A O 1
ATOM 819 N N . PRO A 1 108 ? -4.455 7.310 57.263 1.00 57.72 108 PRO A N 1
ATOM 820 C CA . PRO A 1 108 ? -4.275 8.725 56.963 1.00 57.72 108 PRO A CA 1
ATOM 821 C C . PRO A 1 108 ? -5.638 9.416 56.858 1.00 57.72 108 PRO A C 1
ATOM 823 O O . PRO A 1 108 ? -6.499 9.017 56.077 1.00 57.72 108 PRO A O 1
ATOM 826 N N . LYS A 1 109 ? -5.831 10.479 57.644 1.00 70.81 109 LYS A N 1
ATOM 827 C CA . LYS A 1 109 ? -7.095 11.236 57.722 1.00 70.81 109 LYS A CA 1
ATOM 828 C C . LYS A 1 109 ? -7.327 12.155 56.515 1.00 70.81 109 LYS A C 1
ATOM 830 O O . LYS A 1 109 ? -8.386 12.767 56.408 1.00 70.81 109 LYS A O 1
ATOM 835 N N . THR A 1 110 ? -6.366 12.229 55.591 1.00 77.25 110 THR A N 1
ATOM 836 C CA . THR A 1 110 ? -6.406 13.151 54.454 1.00 77.25 110 THR A CA 1
ATOM 837 C C . THR A 1 110 ? -5.782 12.537 53.205 1.00 77.25 110 THR A C 1
ATOM 839 O O . THR A 1 110 ? -4.763 11.850 53.264 1.00 77.25 110 THR A O 1
ATOM 842 N N . PHE A 1 111 ? -6.347 12.852 52.037 1.00 67.88 111 PHE A N 1
ATOM 843 C CA . PHE A 1 111 ? -5.863 12.372 50.734 1.00 67.88 111 PHE A CA 1
ATOM 844 C C . PHE A 1 111 ? -4.410 12.796 50.438 1.00 67.88 111 PHE A C 1
ATOM 846 O O . PHE A 1 111 ? -3.677 12.097 49.741 1.00 67.88 111 PHE A O 1
ATOM 853 N N . GLN A 1 112 ? -3.978 13.935 50.990 1.00 74.31 112 GLN A N 1
ATOM 854 C CA . GLN A 1 112 ? -2.602 14.421 50.869 1.00 74.31 112 GLN A CA 1
ATOM 855 C C . GLN A 1 112 ? -1.601 13.566 51.660 1.00 74.31 112 GLN A C 1
ATOM 857 O O . GLN A 1 112 ? -0.504 13.328 51.161 1.00 74.31 112 GLN A O 1
ATOM 862 N N . ASP A 1 113 ? -1.988 13.034 52.822 1.00 70.31 113 ASP A N 1
ATOM 863 C CA . ASP A 1 113 ? -1.129 12.141 53.612 1.00 70.31 113 ASP A CA 1
ATOM 864 C C . ASP A 1 113 ? -1.019 10.761 52.957 1.00 70.31 113 ASP A C 1
ATOM 866 O O . ASP A 1 113 ? 0.074 10.213 52.849 1.00 70.31 113 ASP A O 1
ATOM 870 N N . ALA A 1 114 ? -2.118 10.243 52.395 1.00 67.50 114 ALA A N 1
ATOM 871 C CA . ALA A 1 114 ? -2.091 9.008 51.606 1.00 67.50 114 ALA A CA 1
ATOM 872 C C . ALA A 1 114 ? -1.187 9.125 50.360 1.00 67.50 114 ALA A C 1
ATOM 874 O O . ALA A 1 114 ? -0.533 8.156 49.968 1.00 67.50 114 ALA A O 1
ATOM 875 N N . LYS A 1 115 ? -1.122 10.316 49.746 1.00 77.62 115 LYS A N 1
ATOM 876 C CA . LYS A 1 115 ? -0.236 10.591 48.607 1.00 77.62 115 LYS A CA 1
ATOM 877 C C . LYS A 1 115 ? 1.236 10.656 49.029 1.00 77.62 115 LYS A C 1
ATOM 879 O O . LYS A 1 115 ? 2.065 10.049 48.362 1.00 77.62 115 LYS A O 1
ATOM 884 N N . ARG A 1 116 ? 1.549 11.307 50.154 1.00 75.81 116 ARG A N 1
ATOM 885 C CA . ARG A 1 116 ? 2.923 11.394 50.683 1.00 75.81 116 ARG A CA 1
ATOM 886 C C . ARG A 1 116 ? 3.485 10.035 51.087 1.00 75.81 116 ARG A C 1
ATOM 888 O O . ARG A 1 116 ? 4.577 9.703 50.654 1.00 75.81 116 ARG A O 1
ATOM 895 N N . VAL A 1 117 ? 2.712 9.202 51.787 1.00 69.31 117 VAL A N 1
ATOM 896 C CA . VAL A 1 117 ? 3.154 7.842 52.161 1.00 69.31 117 VAL A CA 1
ATOM 897 C C . VAL A 1 117 ? 3.419 6.975 50.921 1.00 69.31 117 VAL A C 1
ATOM 899 O O . VAL A 1 117 ? 4.362 6.186 50.897 1.00 69.31 117 VAL A O 1
ATOM 902 N N . ARG A 1 118 ? 2.629 7.145 49.851 1.00 66.62 118 ARG A N 1
ATOM 903 C CA . ARG A 1 118 ? 2.838 6.449 48.571 1.00 66.62 118 ARG A CA 1
ATOM 904 C C . ARG A 1 118 ? 4.063 6.954 47.802 1.00 66.62 118 ARG A C 1
ATOM 906 O O . ARG A 1 118 ? 4.706 6.158 47.117 1.00 66.62 118 ARG A O 1
ATOM 913 N N . ASP A 1 119 ? 4.354 8.247 47.887 1.00 63.31 119 ASP A N 1
ATOM 914 C CA . ASP A 1 119 ? 5.503 8.866 47.226 1.00 63.31 119 ASP A CA 1
ATOM 915 C C . ASP A 1 119 ? 6.816 8.587 47.993 1.00 63.31 119 ASP A C 1
ATOM 917 O O . ASP A 1 119 ? 7.846 8.358 47.361 1.00 63.31 119 ASP A O 1
ATOM 921 N N . GLU A 1 120 ? 6.775 8.497 49.328 1.00 64.12 120 GLU A N 1
ATOM 922 C CA . GLU A 1 120 ? 7.921 8.175 50.199 1.00 64.12 120 GLU A CA 1
ATOM 923 C C . GLU A 1 120 ? 8.266 6.675 50.224 1.00 64.12 120 GLU A C 1
ATOM 925 O O . GLU A 1 120 ? 9.439 6.315 50.296 1.00 64.12 120 GLU A O 1
ATOM 930 N N . ALA A 1 121 ? 7.285 5.776 50.065 1.00 58.31 121 ALA A N 1
ATOM 931 C CA . ALA A 1 121 ? 7.522 4.327 49.971 1.00 58.31 121 ALA A CA 1
ATOM 932 C C . ALA A 1 121 ? 8.130 3.876 48.623 1.00 58.31 121 ALA A C 1
ATOM 934 O O . ALA A 1 121 ? 8.289 2.678 48.367 1.00 58.31 121 ALA A O 1
ATOM 935 N N . LYS A 1 122 ? 8.472 4.812 47.732 1.00 51.91 122 LYS A N 1
ATOM 936 C CA . LYS A 1 122 ? 8.989 4.524 46.394 1.00 51.91 122 LYS A CA 1
ATOM 937 C C . LYS A 1 122 ? 10.517 4.396 46.391 1.00 51.91 122 LYS A C 1
ATOM 939 O O . LYS A 1 122 ? 11.218 5.148 45.722 1.00 51.91 122 LYS A O 1
ATOM 944 N N . LEU A 1 123 ? 11.030 3.373 47.075 1.00 53.88 123 LEU A N 1
ATOM 945 C CA . LEU A 1 123 ? 12.285 2.741 46.650 1.00 53.88 123 LEU A CA 1
ATOM 946 C C . LEU A 1 123 ? 12.053 2.086 45.272 1.00 53.88 123 LEU A C 1
ATOM 948 O O . LEU A 1 123 ? 10.927 1.659 44.989 1.00 53.88 123 LEU A O 1
ATOM 952 N N . PRO A 1 124 ? 13.055 2.010 44.375 1.00 49.25 124 PRO A N 1
ATOM 953 C CA . PRO A 1 124 ? 12.856 1.551 43.005 1.00 49.25 124 PRO A CA 1
ATOM 954 C C . PRO A 1 124 ? 12.695 0.026 42.965 1.00 49.25 124 PRO A C 1
ATOM 956 O O . PRO A 1 124 ? 13.574 -0.695 42.503 1.00 49.25 124 PRO A O 1
ATOM 959 N N . ALA A 1 125 ? 11.551 -0.492 43.408 1.00 51.34 125 ALA A N 1
ATOM 960 C CA . ALA A 1 125 ? 11.155 -1.870 43.157 1.00 51.34 125 ALA A CA 1
ATOM 961 C C . ALA A 1 125 ? 10.792 -2.011 41.667 1.00 51.34 125 ALA A C 1
ATOM 963 O O . ALA A 1 125 ? 9.626 -2.004 41.268 1.00 51.34 125 ALA A O 1
ATOM 964 N N . ARG A 1 126 ? 11.818 -2.088 40.811 1.00 56.53 126 ARG A N 1
ATOM 965 C CA . ARG A 1 126 ? 11.700 -2.544 39.422 1.00 56.53 126 ARG A CA 1
ATOM 966 C C . ARG A 1 126 ? 11.422 -4.042 39.464 1.00 56.53 126 ARG A C 1
ATOM 968 O O . ARG A 1 126 ? 12.342 -4.852 39.420 1.00 56.53 126 ARG A O 1
ATOM 975 N N . VAL A 1 127 ? 10.147 -4.400 39.593 1.00 49.47 127 VAL A N 1
ATOM 976 C CA . VAL A 1 127 ? 9.691 -5.791 39.526 1.00 49.47 127 VAL A CA 1
ATOM 977 C C . VAL A 1 127 ? 10.122 -6.355 38.168 1.00 49.47 127 VAL A C 1
ATOM 979 O O . VAL A 1 127 ? 9.632 -5.925 37.123 1.00 49.47 127 VAL A O 1
ATOM 982 N N . GLY A 1 128 ? 11.111 -7.250 38.182 1.00 58.59 128 GLY A N 1
ATOM 983 C CA . GLY A 1 128 ? 11.601 -7.934 36.991 1.00 58.59 128 GLY A CA 1
ATOM 984 C C . GLY A 1 128 ? 10.477 -8.756 36.370 1.00 58.59 128 GLY A C 1
ATOM 985 O O . GLY A 1 128 ? 9.835 -9.557 37.048 1.00 58.59 128 GLY A O 1
ATOM 986 N N . GLY A 1 129 ? 10.202 -8.527 35.087 1.00 71.31 129 GLY A N 1
ATOM 987 C CA . GLY A 1 129 ? 9.210 -9.302 34.351 1.00 71.31 129 GLY A CA 1
ATOM 988 C C . GLY A 1 129 ? 9.675 -10.751 34.191 1.00 71.31 129 GLY A C 1
ATOM 989 O O . GLY A 1 129 ? 10.790 -10.999 33.733 1.00 71.31 129 GLY A O 1
ATOM 990 N N . GLY A 1 130 ? 8.823 -11.705 34.565 1.00 81.50 130 GLY A N 1
ATOM 991 C CA . GLY A 1 130 ? 9.040 -13.137 34.356 1.00 81.50 130 GLY A CA 1
ATOM 992 C C . GLY A 1 130 ? 8.049 -13.710 33.346 1.00 81.50 130 GLY A C 1
ATOM 993 O O . GLY A 1 130 ? 6.902 -13.269 33.272 1.00 81.50 130 GLY A O 1
ATOM 994 N N . ILE A 1 131 ? 8.482 -14.700 32.565 1.00 74.12 131 ILE A N 1
ATOM 995 C CA . ILE A 1 131 ? 7.599 -15.472 31.684 1.00 74.12 131 ILE A CA 1
ATOM 996 C C . ILE A 1 131 ? 7.229 -16.762 32.416 1.00 74.12 131 ILE A C 1
ATOM 998 O O . ILE A 1 131 ? 8.072 -17.639 32.611 1.00 74.12 131 ILE A O 1
ATOM 1002 N N . PHE A 1 132 ? 5.956 -16.875 32.794 1.00 76.50 132 PHE A N 1
ATOM 1003 C CA . PHE A 1 132 ? 5.391 -18.066 33.422 1.00 76.50 132 PHE A CA 1
ATOM 1004 C C . PHE A 1 132 ? 4.698 -18.923 32.364 1.00 76.50 132 PHE A C 1
ATOM 1006 O O . PHE A 1 132 ? 3.830 -18.442 31.633 1.00 76.50 132 PHE A O 1
ATOM 1013 N N . ARG A 1 133 ? 5.095 -20.194 32.256 1.00 82.75 133 ARG A N 1
ATOM 1014 C CA . ARG A 1 133 ? 4.508 -21.158 31.312 1.00 82.75 133 ARG A CA 1
ATOM 1015 C C . ARG A 1 133 ? 3.798 -22.257 32.093 1.00 82.75 133 ARG A C 1
ATOM 1017 O O . ARG A 1 133 ? 4.327 -22.747 33.084 1.00 82.75 133 ARG A O 1
ATOM 1024 N N . ALA A 1 134 ? 2.651 -22.717 31.592 1.00 66.44 134 ALA A N 1
ATOM 1025 C CA . ALA A 1 134 ? 1.871 -23.797 32.211 1.00 66.44 134 ALA A CA 1
ATOM 1026 C C . ALA A 1 134 ? 2.645 -25.129 32.350 1.00 66.44 134 ALA A C 1
ATOM 1028 O O . ALA A 1 134 ? 2.256 -25.988 33.128 1.00 66.44 134 ALA A O 1
ATOM 1029 N N . SER A 1 135 ? 3.766 -25.289 31.634 1.00 78.38 135 SER A N 1
ATOM 1030 C CA . SER A 1 135 ? 4.652 -26.455 31.722 1.00 78.38 135 SER A CA 1
ATOM 1031 C C . SER A 1 135 ? 5.623 -26.430 32.916 1.00 78.38 135 SER A C 1
ATOM 1033 O O . SER A 1 135 ? 6.500 -27.287 32.985 1.00 78.38 135 SER A O 1
ATOM 1035 N N . GLY A 1 136 ? 5.564 -25.414 33.788 1.00 72.62 136 GLY A N 1
ATOM 1036 C CA . GLY A 1 136 ? 6.404 -25.297 34.992 1.00 72.62 136 GLY A CA 1
ATOM 1037 C C . GLY A 1 136 ? 7.844 -24.813 34.763 1.00 72.62 136 GLY A C 1
ATOM 1038 O O . GLY A 1 136 ? 8.599 -24.659 35.718 1.00 72.62 136 GLY A O 1
ATOM 1039 N N . LYS A 1 137 ? 8.242 -24.535 33.516 1.00 77.88 137 LYS A N 1
ATOM 1040 C CA . LYS A 1 137 ? 9.551 -23.945 33.186 1.00 77.88 137 LYS A CA 1
ATOM 1041 C C . LYS A 1 137 ? 9.413 -22.428 33.106 1.00 77.88 137 LYS A C 1
ATOM 1043 O O . LYS A 1 137 ? 8.974 -21.908 32.079 1.00 77.88 137 LYS A O 1
ATOM 1048 N N . ASN A 1 138 ? 9.779 -21.741 34.183 1.00 77.06 138 ASN A N 1
ATOM 1049 C CA . ASN A 1 138 ? 9.666 -20.288 34.293 1.00 77.06 138 ASN A CA 1
ATOM 1050 C C . ASN A 1 138 ? 11.038 -19.625 34.149 1.00 77.06 138 ASN A C 1
ATOM 1052 O O . ASN A 1 138 ? 12.035 -20.138 34.656 1.00 77.06 138 ASN A O 1
ATOM 1056 N N . THR A 1 139 ? 11.080 -18.474 33.482 1.00 73.38 139 THR A N 1
ATOM 1057 C CA . THR A 1 139 ? 12.284 -17.642 33.356 1.00 73.38 139 THR A CA 1
ATOM 1058 C C . THR A 1 139 ? 12.032 -16.270 33.960 1.00 73.38 139 THR A C 1
ATOM 1060 O O . THR A 1 139 ? 11.069 -15.590 33.603 1.00 73.38 139 THR A O 1
ATOM 1063 N N . ILE A 1 140 ? 12.906 -15.867 34.883 1.00 75.75 140 ILE A N 1
ATOM 1064 C CA . ILE A 1 140 ? 12.865 -14.570 35.563 1.00 75.75 140 ILE A CA 1
ATOM 1065 C C . ILE A 1 140 ? 14.013 -13.729 35.009 1.00 75.75 140 ILE A C 1
ATOM 1067 O O . ILE A 1 140 ? 15.168 -14.146 35.075 1.00 75.75 140 ILE A O 1
ATOM 1071 N N . PHE A 1 141 ? 13.701 -12.561 34.450 1.00 66.56 141 PHE A N 1
ATOM 1072 C CA . PHE A 1 141 ? 14.715 -11.619 33.988 1.00 66.56 141 PHE A CA 1
ATOM 1073 C C . PHE A 1 141 ? 14.992 -10.593 35.085 1.00 66.56 141 PHE A C 1
ATOM 1075 O O . PHE A 1 141 ? 14.088 -9.880 35.525 1.00 66.56 141 PHE A O 1
ATOM 1082 N N . THR A 1 142 ? 16.246 -10.492 35.516 1.00 63.56 142 THR A N 1
ATOM 1083 C CA . THR A 1 142 ? 16.694 -9.394 36.374 1.00 63.56 142 THR A CA 1
ATOM 1084 C C . THR A 1 142 ? 16.923 -8.135 35.529 1.00 63.56 142 THR A C 1
ATOM 1086 O O . THR A 1 142 ? 17.429 -8.223 34.403 1.00 63.56 142 THR A O 1
ATOM 1089 N N . PRO A 1 143 ? 16.529 -6.941 36.011 1.00 51.84 143 PRO A N 1
ATOM 1090 C CA . PRO A 1 143 ? 16.796 -5.703 35.293 1.00 51.84 143 PRO A CA 1
ATOM 1091 C C . PRO A 1 143 ? 18.307 -5.438 35.249 1.00 51.84 143 PRO A C 1
ATOM 1093 O O . PRO A 1 143 ? 18.991 -5.450 36.267 1.00 51.84 143 PRO A O 1
ATOM 1096 N N . ARG A 1 144 ? 18.826 -5.199 34.042 1.00 48.81 144 ARG A N 1
ATOM 1097 C CA . ARG A 1 144 ? 20.245 -4.951 33.770 1.00 48.81 144 ARG A CA 1
ATOM 1098 C C . ARG A 1 144 ? 20.675 -3.601 34.351 1.00 48.81 144 ARG A C 1
ATOM 1100 O O . ARG A 1 144 ? 20.266 -2.563 33.830 1.00 48.81 144 ARG A O 1
ATOM 1107 N N . GLY A 1 145 ? 21.512 -3.634 35.387 1.00 50.62 145 GLY A N 1
ATOM 1108 C CA . GLY A 1 145 ? 22.180 -2.455 35.932 1.00 50.62 145 GLY A CA 1
ATOM 1109 C C . GLY A 1 145 ? 22.751 -2.644 37.335 1.00 50.62 145 GLY A C 1
ATOM 1110 O O . GLY A 1 145 ? 22.250 -2.009 38.244 1.00 50.62 145 GLY A O 1
ATOM 1111 N N . GLU A 1 146 ? 23.785 -3.475 37.487 1.00 37.03 146 GLU A N 1
ATOM 1112 C CA . GLU A 1 146 ? 24.869 -3.276 38.465 1.00 37.03 146 GLU A CA 1
ATOM 1113 C C . GLU A 1 146 ? 26.077 -4.108 37.991 1.00 37.03 146 GLU A C 1
ATOM 1115 O O . GLU A 1 146 ? 25.916 -5.238 37.522 1.00 37.03 146 GLU A O 1
ATOM 1120 N N . LEU A 1 147 ? 27.259 -3.497 37.997 1.00 48.66 147 LEU A N 1
ATOM 1121 C CA . LEU A 1 147 ? 28.549 -4.121 37.698 1.00 48.66 147 LEU A CA 1
ATOM 1122 C C . LEU A 1 147 ? 29.198 -4.604 39.005 1.00 48.66 147 LEU A C 1
ATOM 1124 O O . LEU A 1 147 ? 28.848 -4.108 40.068 1.00 48.66 147 LEU A O 1
ATOM 1128 N N . GLU A 1 148 ? 30.210 -5.466 38.836 1.00 40.38 148 GLU A N 1
ATOM 1129 C CA . GLU A 1 148 ? 31.233 -5.918 39.803 1.00 40.38 148 GLU A CA 1
ATOM 1130 C C . GLU A 1 148 ? 30.900 -7.176 40.635 1.00 40.38 148 GLU A C 1
ATOM 1132 O O . GLU A 1 148 ? 29.761 -7.375 41.023 1.00 40.38 148 GLU A O 1
ATOM 1137 N N . THR A 1 149 ? 31.793 -8.107 41.000 1.00 29.84 149 THR A N 1
ATOM 1138 C CA . THR A 1 149 ? 33.175 -8.497 40.643 1.00 29.84 149 THR A CA 1
ATOM 1139 C C . THR A 1 149 ? 33.451 -9.828 41.395 1.00 29.84 149 THR A C 1
ATOM 1141 O O . THR A 1 149 ? 33.146 -9.912 42.575 1.00 29.84 149 THR A O 1
ATOM 1144 N N . LYS A 1 150 ? 34.061 -10.815 40.711 1.00 35.84 150 LYS A N 1
ATOM 1145 C CA . LYS A 1 150 ? 34.928 -11.942 41.176 1.00 35.84 150 LYS A CA 1
ATOM 1146 C C . LYS A 1 150 ? 34.463 -13.098 42.104 1.00 35.84 150 LYS A C 1
ATOM 1148 O O . LYS A 1 150 ? 33.889 -12.878 43.154 1.00 35.84 150 LYS A O 1
ATOM 1153 N N . GLU A 1 151 ? 34.962 -14.289 41.695 1.00 31.03 151 GLU A N 1
ATOM 1154 C CA . GLU A 1 151 ? 35.504 -15.450 42.462 1.00 31.03 151 GLU A CA 1
ATOM 1155 C C . GLU A 1 151 ? 34.529 -16.204 43.398 1.00 31.03 151 GLU A C 1
ATOM 1157 O O . GLU A 1 151 ? 33.783 -15.593 44.138 1.00 31.03 151 GLU A O 1
ATOM 1162 N N . GLY A 1 152 ? 34.423 -17.534 43.476 1.00 28.11 152 GLY A N 1
ATOM 1163 C CA . GLY A 1 152 ? 35.112 -18.711 42.943 1.00 28.11 152 GLY A CA 1
ATOM 1164 C C . GLY A 1 152 ? 34.508 -19.967 43.627 1.00 28.11 152 GLY A C 1
ATOM 1165 O O . GLY A 1 152 ? 33.733 -19.836 44.566 1.00 28.11 152 GLY A O 1
ATOM 1166 N N . GLU A 1 153 ? 34.887 -21.157 43.149 1.00 30.88 153 GLU A N 1
ATOM 1167 C CA . GLU A 1 153 ? 34.680 -22.509 43.729 1.00 30.88 153 GLU A CA 1
ATOM 1168 C C . GLU A 1 153 ? 33.378 -23.316 43.477 1.00 30.88 153 GLU A C 1
ATOM 1170 O O . GLU A 1 153 ? 32.394 -23.280 44.204 1.00 30.88 153 GLU A O 1
ATOM 1175 N N . SER A 1 154 ? 33.479 -24.155 42.434 1.00 35.31 154 SER A N 1
ATOM 1176 C CA . SER A 1 154 ? 33.539 -25.634 42.490 1.00 35.31 154 SER A CA 1
ATOM 1177 C C . SER A 1 154 ? 32.426 -26.453 43.169 1.00 35.31 154 SER A C 1
ATOM 1179 O O . SER A 1 154 ? 32.397 -26.632 44.378 1.00 35.31 154 SER A O 1
ATOM 1181 N N . SER A 1 155 ? 31.663 -27.200 42.366 1.00 35.38 155 SER A N 1
ATOM 1182 C CA . SER A 1 155 ? 31.906 -28.640 42.100 1.00 35.38 155 SER A CA 1
ATOM 1183 C C . SER A 1 155 ? 30.824 -29.164 41.130 1.00 35.38 155 SER A C 1
ATOM 1185 O O . SER A 1 155 ? 29.644 -28.899 41.312 1.00 35.38 155 SER A O 1
ATOM 1187 N N . ASN A 1 156 ? 31.203 -29.598 39.919 1.00 33.84 156 ASN A N 1
ATOM 1188 C CA . ASN A 1 156 ? 31.515 -30.987 39.519 1.00 33.84 156 ASN A CA 1
ATOM 1189 C C . ASN A 1 156 ? 30.206 -31.829 39.388 1.00 33.84 156 ASN A C 1
ATOM 1191 O O . ASN A 1 156 ? 29.382 -31.816 40.288 1.00 33.84 156 ASN A O 1
ATOM 1195 N N . THR A 1 157 ? 29.881 -32.567 38.314 1.00 31.56 157 THR A N 1
ATOM 1196 C CA . THR A 1 157 ? 30.710 -33.538 37.576 1.00 31.56 157 THR A CA 1
ATOM 1197 C C . THR A 1 157 ? 29.889 -34.147 36.399 1.00 31.56 157 THR A C 1
ATOM 1199 O O . THR A 1 157 ? 28.848 -34.737 36.661 1.00 31.56 157 THR A O 1
ATOM 1202 N N . ILE A 1 158 ? 30.413 -34.062 35.152 1.00 40.47 158 ILE A N 1
ATOM 1203 C CA . ILE A 1 158 ? 30.520 -35.132 34.099 1.00 40.47 158 ILE A CA 1
ATOM 1204 C C . ILE A 1 158 ? 29.225 -35.613 33.372 1.00 40.47 158 ILE A C 1
ATOM 1206 O O . ILE A 1 158 ? 28.194 -35.790 33.997 1.00 40.47 158 ILE A O 1
ATOM 1210 N N . SER A 1 159 ? 29.149 -35.872 32.049 1.00 35.41 159 SER A N 1
ATOM 1211 C CA . SER A 1 159 ? 30.110 -36.306 30.999 1.00 35.41 159 SER A CA 1
ATOM 1212 C C . SER A 1 159 ? 29.621 -35.864 29.596 1.00 35.41 159 SER A C 1
ATOM 1214 O O . SER A 1 159 ? 28.416 -35.900 29.369 1.00 35.41 159 SER A O 1
ATOM 1216 N N . SER A 1 160 ? 30.449 -35.303 28.693 1.00 37.81 160 SER A N 1
ATOM 1217 C CA . SER A 1 160 ? 31.384 -35.927 27.700 1.00 37.81 160 SER A CA 1
ATOM 1218 C C . SER A 1 160 ? 30.668 -36.624 26.524 1.00 37.81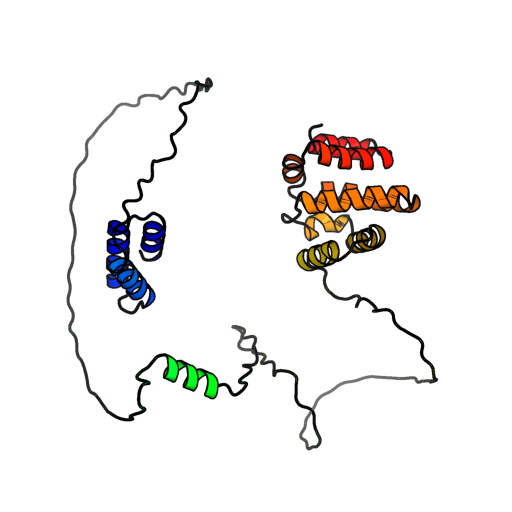 160 SER A C 1
ATOM 1220 O O . SER A 1 160 ? 29.744 -37.383 26.767 1.00 37.81 160 SER A O 1
ATOM 1222 N N . SER A 1 161 ? 31.008 -36.439 25.236 1.00 34.41 161 SER A N 1
ATOM 1223 C CA . SER A 1 161 ? 32.331 -36.410 24.559 1.00 34.41 161 SER A CA 1
ATOM 1224 C C . SER A 1 161 ? 32.255 -35.710 23.170 1.00 34.41 161 SER A C 1
ATOM 1226 O O . SER A 1 161 ? 31.278 -35.937 22.465 1.00 34.41 161 SER A O 1
ATOM 1228 N N . LYS A 1 162 ? 33.135 -34.738 22.828 1.00 36.25 162 LYS A N 1
ATOM 1229 C CA . LYS A 1 162 ? 34.411 -34.787 22.027 1.00 36.25 162 LYS A CA 1
ATOM 1230 C C . LYS A 1 162 ? 34.225 -35.141 20.526 1.00 36.25 162 LYS A C 1
ATOM 1232 O O . LYS A 1 162 ? 33.447 -36.034 20.234 1.00 36.25 162 LYS A O 1
ATOM 1237 N N . THR A 1 163 ? 34.831 -34.452 19.537 1.00 28.23 163 THR A N 1
ATOM 1238 C CA . THR A 1 163 ? 36.289 -34.251 19.296 1.00 28.23 163 THR A CA 1
ATOM 1239 C C . THR A 1 163 ? 36.603 -33.076 18.325 1.00 28.23 163 THR A C 1
ATOM 1241 O O . THR A 1 163 ? 35.881 -32.885 17.353 1.00 28.23 163 THR A O 1
ATOM 1244 N N . ASP A 1 164 ? 37.704 -32.356 18.595 1.00 33.00 164 ASP A N 1
ATOM 1245 C CA . ASP A 1 164 ? 38.455 -31.328 17.808 1.00 33.00 164 ASP A CA 1
ATOM 1246 C C . ASP A 1 164 ? 39.355 -31.972 16.692 1.00 33.00 164 ASP A C 1
ATOM 1248 O O . ASP A 1 164 ? 39.307 -33.208 16.644 1.00 33.00 164 ASP A O 1
ATOM 1252 N N . PRO A 1 165 ? 40.211 -31.294 15.844 1.00 46.00 165 PRO A N 1
ATOM 1253 C CA . PRO A 1 165 ? 40.946 -30.023 16.102 1.00 46.00 165 PRO A CA 1
ATOM 1254 C C . PRO A 1 165 ? 41.401 -29.070 14.928 1.00 46.00 165 PRO A C 1
ATOM 1256 O O . PRO A 1 165 ? 41.532 -29.472 13.777 1.00 46.00 165 PRO A O 1
ATOM 1259 N N . SER A 1 166 ? 41.806 -27.839 15.328 1.00 31.56 166 SER A N 1
ATOM 1260 C CA . SER A 1 166 ? 42.928 -26.958 14.849 1.00 31.56 166 SER A CA 1
ATOM 1261 C C . SER A 1 166 ? 42.852 -26.250 13.462 1.00 31.56 166 SER A C 1
ATOM 1263 O O . SER A 1 166 ? 42.445 -26.862 12.488 1.00 31.56 166 SER A O 1
ATOM 1265 N N . THR A 1 167 ? 43.227 -24.969 13.221 1.00 28.78 167 THR A N 1
ATOM 1266 C CA . THR A 1 167 ? 44.460 -24.191 13.564 1.00 28.78 167 THR A CA 1
ATOM 1267 C C . THR A 1 167 ? 44.274 -22.691 13.153 1.00 28.78 167 THR A C 1
ATOM 1269 O O . THR A 1 167 ? 43.869 -22.436 12.024 1.00 28.78 167 THR A O 1
ATOM 1272 N N . THR A 1 168 ? 44.349 -21.699 14.063 1.00 28.41 168 THR A N 1
ATOM 1273 C CA . THR A 1 168 ? 45.458 -20.717 14.328 1.00 28.41 168 THR A CA 1
ATOM 1274 C C . THR A 1 168 ? 45.682 -19.628 13.236 1.00 28.41 168 THR A C 1
ATOM 1276 O O . THR A 1 168 ? 46.171 -19.939 12.161 1.00 28.41 168 THR A O 1
ATOM 1279 N N . THR A 1 169 ? 45.198 -18.379 13.402 1.00 28.44 169 THR A N 1
ATOM 1280 C CA . THR A 1 169 ? 45.880 -17.143 13.919 1.00 28.44 169 THR A CA 1
ATOM 1281 C C . THR A 1 169 ? 46.600 -16.295 12.853 1.00 28.44 169 THR A C 1
ATOM 1283 O O . THR A 1 169 ? 47.424 -16.830 12.126 1.00 28.44 169 THR A O 1
ATOM 1286 N N . THR A 1 170 ? 46.355 -14.969 12.801 1.00 28.70 170 THR A N 1
ATOM 1287 C CA . THR A 1 170 ? 47.367 -13.868 12.854 1.00 28.70 170 THR A CA 1
ATOM 1288 C C . THR A 1 170 ? 46.698 -12.480 12.772 1.00 28.70 170 THR A C 1
ATOM 1290 O O . THR A 1 170 ? 45.774 -12.250 11.999 1.00 28.70 170 THR A O 1
ATOM 1293 N N . SER A 1 171 ? 47.179 -11.577 13.629 1.00 40.31 171 SER A N 1
ATOM 1294 C CA . SER A 1 171 ? 46.684 -10.242 13.989 1.00 40.31 171 SER A CA 1
ATOM 1295 C C . SER A 1 171 ? 47.206 -9.082 13.123 1.00 40.31 171 SER A C 1
ATOM 1297 O O . SER A 1 171 ? 48.286 -9.189 12.550 1.00 40.31 171 SER A O 1
ATOM 1299 N N . SER A 1 172 ? 46.510 -7.930 13.196 1.00 33.53 172 SER A N 1
ATOM 1300 C CA . SER A 1 172 ? 46.991 -6.518 13.333 1.00 33.53 172 SER A CA 1
ATOM 1301 C C . SER A 1 172 ? 46.181 -5.538 12.456 1.00 33.53 172 SER A C 1
ATOM 1303 O O . SER A 1 172 ? 45.676 -5.950 11.425 1.00 33.53 172 SER A O 1
ATOM 1305 N N . ARG A 1 173 ? 46.023 -4.225 12.694 1.00 32.34 173 ARG A N 1
ATOM 1306 C CA . ARG A 1 173 ? 45.962 -3.281 13.841 1.00 32.34 173 ARG A CA 1
ATOM 1307 C C . ARG A 1 173 ? 45.706 -1.878 13.210 1.00 32.34 173 ARG A C 1
ATOM 1309 O O . ARG A 1 173 ? 46.344 -1.586 12.209 1.00 32.34 173 ARG A O 1
ATOM 1316 N N . THR A 1 174 ? 44.872 -1.023 13.845 1.00 32.34 174 THR A N 1
ATOM 1317 C CA . THR A 1 174 ? 44.756 0.480 13.742 1.00 32.34 174 THR A CA 1
ATOM 1318 C C . THR A 1 174 ? 44.308 1.108 12.396 1.00 32.34 174 THR A C 1
ATOM 1320 O O . THR A 1 174 ? 44.760 0.665 11.358 1.00 32.34 174 THR A O 1
ATOM 1323 N N . THR A 1 175 ? 43.448 2.141 12.264 1.00 38.31 175 THR A N 1
ATOM 1324 C CA . THR A 1 175 ? 42.999 3.285 13.115 1.00 38.31 175 THR A CA 1
ATOM 1325 C C . THR A 1 175 ? 41.754 3.988 12.474 1.00 38.31 175 THR A C 1
ATOM 1327 O O . THR A 1 175 ? 41.345 3.570 11.394 1.00 38.31 175 THR A O 1
ATOM 1330 N N . PRO A 1 176 ? 41.119 5.004 13.115 1.00 45.88 176 PRO A N 1
ATOM 1331 C CA . PRO A 1 176 ? 39.681 5.312 13.035 1.00 45.88 176 PRO A CA 1
ATOM 1332 C C . PRO A 1 176 ? 39.291 6.493 12.120 1.00 45.88 176 PRO A C 1
ATOM 1334 O O . PRO A 1 176 ? 40.100 7.375 11.852 1.00 45.88 176 PRO A O 1
ATOM 1337 N N . GLY A 1 177 ? 38.006 6.572 11.743 1.00 27.02 177 GLY A N 1
ATOM 1338 C CA . GLY A 1 177 ? 37.438 7.738 11.054 1.00 27.02 177 GLY A CA 1
ATOM 1339 C C . GLY A 1 177 ? 35.910 7.708 10.910 1.00 27.02 177 GLY A C 1
ATOM 1340 O O . GLY A 1 177 ? 35.385 7.009 10.058 1.00 27.02 177 GLY A O 1
ATOM 1341 N N . ALA A 1 178 ? 35.243 8.490 11.764 1.00 33.50 178 ALA A N 1
ATOM 1342 C CA . ALA A 1 178 ? 33.987 9.227 11.563 1.00 33.50 178 ALA A CA 1
ATOM 1343 C C . ALA A 1 178 ? 32.736 8.540 10.949 1.00 33.50 178 ALA A C 1
ATOM 1345 O O . ALA A 1 178 ? 32.578 8.402 9.743 1.00 33.50 178 ALA A O 1
ATOM 1346 N N . SER A 1 179 ? 31.781 8.271 11.851 1.00 42.59 179 SER A N 1
ATOM 1347 C CA . SER A 1 179 ? 30.331 8.522 11.742 1.00 42.59 179 SER A CA 1
ATOM 1348 C C . SER A 1 179 ? 29.588 8.144 10.454 1.00 42.59 179 SER A C 1
ATOM 1350 O O . SER A 1 179 ? 29.397 8.966 9.562 1.00 42.59 179 SER A O 1
ATOM 1352 N N . ASN A 1 180 ? 28.965 6.966 10.480 1.00 45.31 180 ASN A N 1
ATOM 1353 C CA . ASN A 1 180 ? 27.639 6.772 9.897 1.00 45.31 180 ASN A CA 1
ATOM 1354 C C . ASN A 1 180 ? 26.876 5.776 10.787 1.00 45.31 180 ASN A C 1
ATOM 1356 O O . ASN A 1 180 ? 27.475 4.769 11.180 1.00 45.31 180 ASN A O 1
ATOM 1360 N N . PRO A 1 181 ? 25.609 6.013 11.178 1.00 44.59 181 PRO A N 1
ATOM 1361 C CA . PRO A 1 181 ? 24.880 5.032 11.961 1.00 44.59 181 PRO A CA 1
ATOM 1362 C C . PRO A 1 181 ? 24.557 3.854 11.041 1.00 44.59 181 PRO A C 1
ATOM 1364 O O . PRO A 1 181 ? 23.632 3.902 10.234 1.00 44.59 181 PRO A O 1
ATOM 1367 N N . ALA A 1 182 ? 25.359 2.799 11.157 1.00 35.97 182 ALA A N 1
ATOM 1368 C CA . ALA A 1 182 ? 25.068 1.495 10.594 1.00 35.97 182 ALA A CA 1
ATOM 1369 C C . ALA A 1 182 ? 23.706 1.036 11.134 1.00 35.97 182 ALA A C 1
ATOM 1371 O O . ALA A 1 182 ? 23.553 0.714 12.316 1.00 35.97 182 ALA A O 1
ATOM 1372 N N . ILE A 1 183 ? 22.698 1.075 10.266 1.00 45.03 183 ILE A N 1
ATOM 1373 C CA . ILE A 1 183 ? 21.368 0.544 10.536 1.00 45.03 183 ILE A CA 1
ATOM 1374 C C . ILE A 1 183 ? 21.536 -0.960 10.744 1.00 45.03 183 ILE A C 1
ATOM 1376 O O . ILE A 1 183 ? 21.921 -1.696 9.842 1.00 45.03 183 ILE A O 1
ATOM 1380 N N . ASN A 1 184 ? 21.301 -1.387 11.980 1.00 39.72 184 ASN A N 1
ATOM 1381 C CA . ASN A 1 184 ? 21.442 -2.756 12.444 1.00 39.72 184 ASN A CA 1
ATOM 1382 C C . ASN A 1 184 ? 20.490 -3.684 11.659 1.00 39.72 184 ASN A C 1
ATOM 1384 O O . ASN A 1 184 ? 19.271 -3.626 11.810 1.00 39.72 184 ASN A O 1
ATOM 1388 N N . GLU A 1 185 ? 21.071 -4.533 10.816 1.00 41.88 185 GLU A N 1
ATOM 1389 C CA . GLU A 1 185 ? 20.463 -5.342 9.748 1.00 41.88 185 GLU A CA 1
ATOM 1390 C C . GLU A 1 185 ? 19.573 -6.517 10.224 1.00 41.88 185 GLU A C 1
ATOM 1392 O O . GLU A 1 185 ? 19.369 -7.491 9.502 1.00 41.88 185 GLU A O 1
ATOM 1397 N N . LYS A 1 186 ? 19.045 -6.477 11.455 1.00 46.44 186 LYS A N 1
ATOM 1398 C CA . LYS A 1 186 ? 18.296 -7.598 12.064 1.00 46.44 186 LYS A CA 1
ATOM 1399 C C . LYS A 1 186 ? 17.055 -7.205 12.868 1.00 46.44 186 LYS A C 1
ATOM 1401 O O . LYS A 1 186 ? 16.568 -8.012 13.659 1.00 46.44 186 LYS A O 1
ATOM 1406 N N . SER A 1 187 ? 16.501 -6.007 12.697 1.00 48.44 187 SER A N 1
ATOM 1407 C CA . SER A 1 187 ? 15.155 -5.754 13.220 1.00 48.44 187 SER A CA 1
ATOM 1408 C C . SER A 1 187 ? 14.134 -6.288 12.223 1.00 48.44 187 SER A C 1
ATOM 1410 O O . SER A 1 187 ? 13.979 -5.725 11.142 1.00 48.44 187 SER A O 1
ATOM 1412 N N . VAL A 1 188 ? 13.456 -7.378 12.584 1.00 55.47 188 VAL A N 1
ATOM 1413 C CA . VAL A 1 188 ? 12.236 -7.853 11.918 1.00 55.47 188 VAL A CA 1
ATOM 1414 C C . VAL A 1 188 ? 11.329 -6.640 11.697 1.00 55.47 188 VAL A C 1
ATOM 1416 O O . VAL A 1 188 ? 10.804 -6.088 12.659 1.00 55.47 188 VAL A O 1
ATOM 1419 N N . THR A 1 189 ? 11.212 -6.172 10.454 1.00 73.62 189 THR A N 1
ATOM 1420 C CA . THR A 1 189 ? 10.423 -4.990 10.112 1.00 73.62 189 THR A CA 1
ATOM 1421 C C . THR A 1 189 ? 8.958 -5.363 10.228 1.00 73.62 189 THR A C 1
ATOM 1423 O O . THR A 1 189 ? 8.364 -5.947 9.326 1.00 73.62 189 THR A O 1
ATOM 1426 N N . THR A 1 190 ? 8.352 -5.079 11.375 1.00 91.62 190 THR A N 1
ATOM 1427 C CA . THR A 1 190 ? 6.895 -5.131 11.452 1.00 91.62 190 THR A CA 1
ATOM 1428 C C . THR A 1 190 ? 6.321 -4.021 10.569 1.00 91.62 190 THR A C 1
ATOM 1430 O O . THR A 1 190 ? 6.986 -3.014 10.311 1.00 91.62 190 THR A O 1
ATOM 1433 N N . LEU A 1 191 ? 5.070 -4.159 10.117 1.00 92.88 191 LEU A N 1
ATOM 1434 C CA . LEU A 1 191 ? 4.408 -3.082 9.373 1.00 92.88 191 LEU A CA 1
ATOM 1435 C C . LEU A 1 191 ? 4.393 -1.770 10.177 1.00 92.88 191 LEU A C 1
ATOM 1437 O O . LEU A 1 191 ? 4.519 -0.696 9.604 1.00 92.88 191 LEU A O 1
ATOM 1441 N N . PHE A 1 192 ? 4.278 -1.854 11.506 1.00 93.19 192 PHE A N 1
ATOM 1442 C CA . PHE A 1 192 ? 4.325 -0.685 12.378 1.00 93.19 192 PHE A CA 1
ATOM 1443 C C . PHE A 1 192 ? 5.687 0.017 12.325 1.00 93.19 192 PHE A C 1
ATOM 1445 O O . PHE A 1 192 ? 5.735 1.233 12.134 1.00 93.19 192 PHE A O 1
ATOM 1452 N N . ASP A 1 193 ? 6.783 -0.738 12.439 1.00 93.94 193 ASP A N 1
ATOM 1453 C CA . ASP A 1 193 ? 8.137 -0.182 12.345 1.00 93.94 193 ASP A CA 1
ATOM 1454 C C . ASP A 1 193 ? 8.386 0.417 10.961 1.00 93.94 193 ASP A C 1
ATOM 1456 O O . ASP A 1 193 ? 8.911 1.523 10.856 1.00 93.94 193 ASP A O 1
ATOM 1460 N N . PHE A 1 194 ? 7.925 -0.262 9.906 1.00 95.75 194 PHE A N 1
ATOM 1461 C CA . PHE A 1 194 ? 7.984 0.248 8.540 1.00 95.75 194 PHE A CA 1
ATOM 1462 C C . PHE A 1 194 ? 7.245 1.576 8.395 1.00 95.75 194 PHE A C 1
ATOM 1464 O O . PHE A 1 194 ? 7.844 2.541 7.933 1.00 95.75 194 PHE A O 1
ATOM 1471 N N . THR A 1 195 ? 5.981 1.661 8.816 1.00 95.19 195 THR A N 1
ATOM 1472 C CA . THR A 1 195 ? 5.189 2.893 8.694 1.00 95.19 195 THR A CA 1
ATOM 1473 C C . THR A 1 195 ? 5.801 4.020 9.522 1.00 95.19 195 THR A C 1
ATOM 1475 O O . THR A 1 195 ? 5.881 5.155 9.056 1.00 95.19 195 THR A O 1
ATOM 1478 N N . LYS A 1 196 ? 6.306 3.723 10.725 1.00 94.62 196 LYS A N 1
ATOM 1479 C CA . LYS A 1 196 ? 7.006 4.707 11.558 1.00 94.62 196 LYS A CA 1
ATOM 1480 C C . LYS A 1 196 ? 8.268 5.232 10.870 1.00 94.62 196 LYS A C 1
ATOM 1482 O O . LYS A 1 196 ? 8.464 6.445 10.810 1.00 94.62 196 LYS A O 1
ATOM 1487 N N . SER A 1 197 ? 9.105 4.343 10.336 1.00 95.75 197 SER A N 1
ATOM 1488 C CA . SER A 1 197 ? 10.295 4.727 9.576 1.00 95.75 197 SER A CA 1
ATOM 1489 C C . SER A 1 197 ? 9.925 5.509 8.318 1.00 95.75 197 SER A C 1
ATOM 1491 O O . SER A 1 197 ? 10.505 6.562 8.078 1.00 95.75 197 SER A O 1
ATOM 1493 N N . TRP A 1 198 ? 8.913 5.071 7.568 1.00 96.50 198 TRP A N 1
ATOM 1494 C CA . TRP A 1 198 ? 8.427 5.737 6.358 1.00 96.50 198 TRP A CA 1
ATOM 1495 C C . TRP A 1 198 ? 8.051 7.199 6.613 1.00 96.50 198 TRP A C 1
ATOM 1497 O O . TRP A 1 198 ? 8.465 8.089 5.871 1.00 96.50 198 TRP A O 1
ATOM 1507 N N . LEU A 1 199 ? 7.321 7.452 7.703 1.00 95.12 199 LEU A N 1
ATOM 1508 C CA . LEU A 1 199 ? 6.907 8.796 8.108 1.00 95.12 199 LEU A CA 1
ATOM 1509 C C . LEU A 1 199 ? 8.074 9.669 8.593 1.00 95.12 199 LEU A C 1
ATOM 1511 O O . LEU A 1 199 ? 7.997 10.888 8.477 1.00 95.12 199 LEU A O 1
ATOM 1515 N N . SER A 1 200 ? 9.145 9.069 9.125 1.00 95.62 200 SER A N 1
ATOM 1516 C CA . SER A 1 200 ? 10.344 9.806 9.555 1.00 95.62 200 SER A CA 1
ATOM 1517 C C . SER A 1 200 ? 11.259 10.226 8.401 1.00 95.62 200 SER A C 1
ATOM 1519 O O . SER A 1 200 ? 12.056 11.147 8.559 1.00 95.62 200 SER A O 1
ATOM 1521 N N . LEU A 1 201 ? 11.146 9.564 7.246 1.00 95.81 201 LEU A N 1
ATOM 1522 C CA . LEU A 1 201 ? 11.942 9.864 6.060 1.00 95.81 201 LEU A CA 1
ATOM 1523 C C . LEU A 1 201 ? 11.285 10.978 5.245 1.00 95.81 201 LEU A C 1
ATOM 1525 O O . LEU A 1 201 ? 10.079 10.946 4.985 1.00 95.81 201 LEU A O 1
ATOM 1529 N N . THR A 1 202 ? 12.091 11.939 4.802 1.00 92.56 202 THR A N 1
ATOM 1530 C CA . THR A 1 202 ? 11.653 13.080 3.985 1.00 92.56 202 THR A CA 1
ATOM 1531 C C . THR A 1 202 ? 12.041 12.931 2.516 1.00 92.56 202 THR A C 1
ATOM 1533 O O . THR A 1 202 ? 11.311 13.405 1.651 1.00 92.56 202 THR A O 1
ATOM 1536 N N . THR A 1 203 ? 13.146 12.245 2.225 1.00 95.38 203 THR A N 1
ATOM 1537 C CA . THR A 1 203 ? 13.670 12.063 0.867 1.00 95.38 203 THR A CA 1
ATOM 1538 C C . THR A 1 203 ? 12.997 10.894 0.151 1.00 95.38 203 THR A C 1
ATOM 1540 O O . THR A 1 203 ? 12.876 9.800 0.712 1.00 95.38 203 THR A O 1
ATOM 1543 N N . SER A 1 204 ? 12.647 11.075 -1.127 1.00 96.00 204 SER A N 1
ATOM 1544 C CA . SER A 1 204 ? 12.089 10.000 -1.961 1.00 96.00 204 SER A CA 1
ATOM 1545 C C . SER A 1 204 ? 13.079 8.840 -2.161 1.00 96.00 204 SER A C 1
ATOM 1547 O O . SER A 1 204 ? 12.662 7.686 -2.182 1.00 96.00 204 SER A O 1
ATOM 1549 N N . SER A 1 205 ? 14.392 9.109 -2.202 1.00 95.62 205 SER A N 1
ATOM 1550 C CA . SER A 1 205 ? 15.427 8.063 -2.315 1.00 95.62 205 SER A CA 1
ATOM 1551 C C . SER A 1 205 ? 15.466 7.148 -1.085 1.00 95.62 205 SER A C 1
ATOM 1553 O O . SER A 1 205 ? 15.379 5.928 -1.219 1.00 95.62 205 SER A O 1
ATOM 1555 N N . ASP A 1 206 ? 15.469 7.714 0.126 1.00 96.06 206 ASP A N 1
ATOM 1556 C CA . ASP A 1 206 ? 15.477 6.923 1.365 1.00 96.06 206 ASP A CA 1
ATOM 1557 C C . ASP A 1 206 ? 14.195 6.095 1.518 1.00 96.06 206 ASP A C 1
ATOM 1559 O O . ASP A 1 206 ? 14.227 4.931 1.932 1.00 96.06 206 ASP A O 1
ATOM 1563 N N . ARG A 1 207 ? 13.046 6.683 1.159 1.00 96.69 207 ARG A N 1
ATOM 1564 C CA . ARG A 1 207 ? 11.756 5.984 1.141 1.00 96.69 207 ARG A CA 1
ATOM 1565 C C . ARG A 1 207 ? 11.771 4.827 0.148 1.00 96.69 207 ARG A C 1
ATOM 1567 O O . ARG A 1 207 ? 11.357 3.723 0.498 1.00 96.69 207 ARG A O 1
ATOM 1574 N N . PHE A 1 208 ? 12.307 5.040 -1.049 1.00 97.06 208 PHE A N 1
ATOM 1575 C CA . PHE A 1 208 ? 12.449 3.992 -2.056 1.00 97.06 208 PHE A CA 1
ATOM 1576 C C . PHE A 1 208 ? 13.338 2.844 -1.574 1.00 97.06 208 PHE A C 1
ATOM 1578 O O . PHE A 1 208 ? 12.964 1.676 -1.687 1.00 97.06 208 PHE A O 1
ATOM 1585 N N . GLN A 1 209 ? 14.465 3.154 -0.934 1.00 95.62 209 GLN A N 1
ATOM 1586 C CA . GLN A 1 209 ? 15.307 2.135 -0.308 1.00 95.62 209 GLN A CA 1
ATOM 1587 C C . GLN A 1 209 ? 14.562 1.368 0.789 1.00 95.62 209 GLN A C 1
ATOM 1589 O O . GLN A 1 209 ? 14.694 0.148 0.878 1.00 95.62 209 GLN A O 1
ATOM 1594 N N . LEU A 1 210 ? 13.758 2.052 1.612 1.00 96.25 210 LEU A N 1
ATOM 1595 C CA . LEU A 1 210 ? 12.984 1.423 2.681 1.00 96.25 210 LEU A CA 1
ATOM 1596 C C . LEU A 1 210 ? 11.943 0.431 2.145 1.00 96.25 210 LEU A C 1
ATOM 1598 O O . LEU A 1 210 ? 11.884 -0.688 2.656 1.00 96.25 210 LEU A O 1
ATOM 1602 N N . ILE A 1 211 ? 11.147 0.800 1.135 1.00 95.75 211 ILE A N 1
ATOM 1603 C CA . ILE A 1 211 ? 10.156 -0.121 0.545 1.00 95.75 211 ILE A CA 1
ATOM 1604 C C . ILE A 1 211 ? 10.823 -1.290 -0.187 1.00 95.75 211 ILE A C 1
ATOM 1606 O O . ILE A 1 211 ? 10.320 -2.408 -0.112 1.00 95.75 211 ILE A O 1
ATOM 1610 N N . ASN A 1 212 ? 12.005 -1.085 -0.775 1.00 94.81 212 ASN A N 1
ATOM 1611 C CA . ASN A 1 212 ? 12.773 -2.149 -1.430 1.00 94.81 212 ASN A CA 1
ATOM 1612 C C . ASN A 1 212 ? 13.379 -3.177 -0.457 1.00 94.81 212 ASN A C 1
ATOM 1614 O O . ASN A 1 212 ? 13.814 -4.242 -0.894 1.00 94.81 212 ASN A O 1
ATOM 1618 N N . ARG A 1 213 ? 13.381 -2.915 0.860 1.00 94.69 213 ARG A N 1
ATOM 1619 C CA . ARG A 1 213 ? 13.724 -3.941 1.865 1.00 94.69 213 ARG A CA 1
ATOM 1620 C C . ARG A 1 213 ? 12.673 -5.049 1.945 1.00 94.69 213 ARG A C 1
ATOM 1622 O O . ARG A 1 213 ? 12.969 -6.135 2.436 1.00 94.69 213 ARG A O 1
ATOM 1629 N N . VAL A 1 214 ? 11.450 -4.780 1.489 1.00 94.19 214 VAL A N 1
ATOM 1630 C CA . VAL A 1 214 ? 10.361 -5.754 1.430 1.00 94.19 214 VAL A CA 1
ATOM 1631 C C . VAL A 1 214 ? 10.223 -6.218 -0.019 1.00 94.19 214 VAL A C 1
ATOM 1633 O O . VAL A 1 214 ? 9.934 -5.420 -0.905 1.00 94.19 214 VAL A O 1
ATOM 1636 N N . SER A 1 215 ? 10.416 -7.515 -0.275 1.00 93.06 215 SER A N 1
ATOM 1637 C CA . SER A 1 215 ? 10.205 -8.070 -1.619 1.00 93.06 215 SER A CA 1
ATOM 1638 C C . SER A 1 215 ? 8.730 -7.934 -2.032 1.00 93.06 215 SER A C 1
ATOM 1640 O O . SER A 1 215 ? 7.856 -8.194 -1.198 1.00 93.06 215 SER A O 1
ATOM 1642 N N . PRO A 1 216 ? 8.421 -7.623 -3.306 1.00 95.69 216 PRO A N 1
ATOM 1643 C CA . PRO A 1 216 ? 7.040 -7.531 -3.791 1.00 95.69 216 PRO A CA 1
ATOM 1644 C C . PRO A 1 216 ? 6.213 -8.804 -3.569 1.00 95.69 216 PRO A C 1
ATOM 1646 O O . PRO A 1 216 ? 5.022 -8.733 -3.265 1.00 95.69 216 PRO A O 1
ATOM 1649 N N . SER A 1 217 ? 6.853 -9.976 -3.611 1.00 95.69 217 SER A N 1
ATOM 1650 C CA . SER A 1 217 ? 6.217 -11.264 -3.287 1.00 95.69 217 SER A CA 1
ATOM 1651 C C . SER A 1 217 ? 5.739 -11.366 -1.830 1.00 95.69 217 SER A C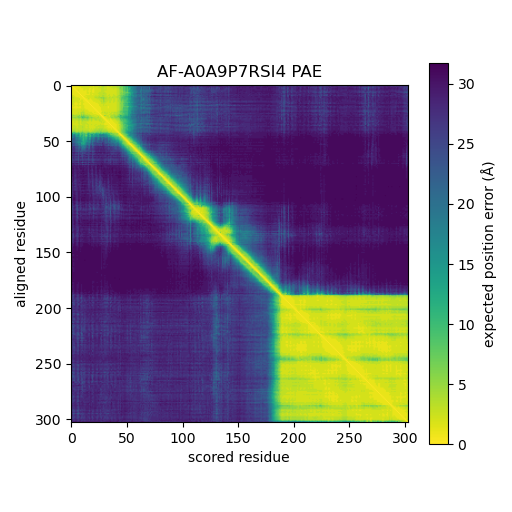 1
ATOM 1653 O O . SER A 1 217 ? 4.797 -12.101 -1.531 1.00 95.69 217 SER A O 1
ATOM 1655 N N . ALA A 1 218 ? 6.347 -10.603 -0.918 1.00 95.31 218 ALA A N 1
ATOM 1656 C CA . ALA A 1 218 ? 5.980 -10.551 0.491 1.00 95.31 218 ALA A CA 1
ATOM 1657 C C . ALA A 1 218 ? 4.876 -9.523 0.785 1.00 95.31 218 ALA A C 1
ATOM 1659 O O . ALA A 1 218 ? 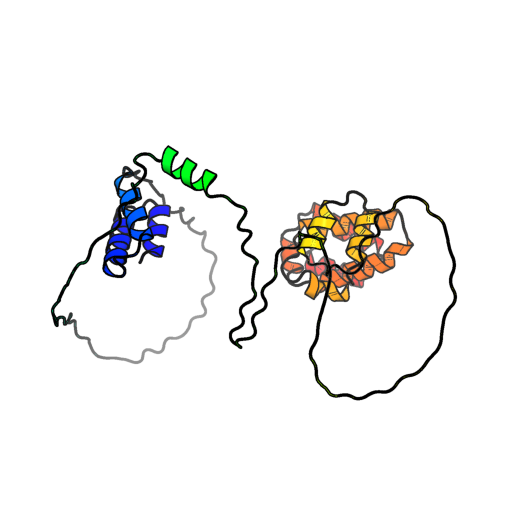4.338 -9.523 1.889 1.00 95.31 218 ALA A O 1
ATOM 1660 N N . TYR A 1 219 ? 4.483 -8.665 -0.164 1.00 96.25 219 TYR A N 1
ATOM 1661 C CA . TYR A 1 219 ? 3.477 -7.619 0.077 1.00 96.25 219 TYR A CA 1
ATOM 1662 C C . TYR A 1 219 ? 2.142 -8.151 0.617 1.00 96.25 219 TYR A C 1
ATOM 1664 O O . TYR A 1 219 ? 1.632 -7.567 1.580 1.00 96.25 219 TYR A O 1
ATOM 1672 N N . PRO A 1 220 ? 1.583 -9.270 0.111 1.00 96.19 220 PRO A N 1
ATOM 1673 C CA . PRO A 1 220 ? 0.328 -9.801 0.636 1.00 96.19 220 PRO A CA 1
ATOM 1674 C C . PRO A 1 220 ? 0.408 -10.165 2.122 1.00 96.19 220 PRO A C 1
ATOM 1676 O O . PRO A 1 220 ? -0.521 -9.886 2.881 1.00 96.19 220 PRO A O 1
ATOM 1679 N N . SER A 1 221 ? 1.523 -10.761 2.555 1.00 95.19 221 SER A N 1
ATOM 1680 C CA . SER A 1 221 ? 1.730 -11.184 3.944 1.00 95.19 221 SER A CA 1
ATOM 1681 C C . SER A 1 221 ? 2.271 -10.067 4.837 1.00 95.19 221 SER A C 1
ATOM 1683 O O . SER A 1 221 ? 2.048 -10.108 6.046 1.00 95.19 221 SER A O 1
ATOM 1685 N N . PHE A 1 222 ? 2.940 -9.068 4.268 1.00 95.38 222 PHE A N 1
ATOM 1686 C CA . PHE A 1 222 ? 3.489 -7.920 4.980 1.00 95.38 222 PHE A CA 1
ATOM 1687 C C . PHE A 1 222 ? 2.406 -6.890 5.310 1.00 95.38 222 PHE A C 1
ATOM 1689 O O . PHE A 1 222 ? 2.230 -6.512 6.469 1.00 95.38 222 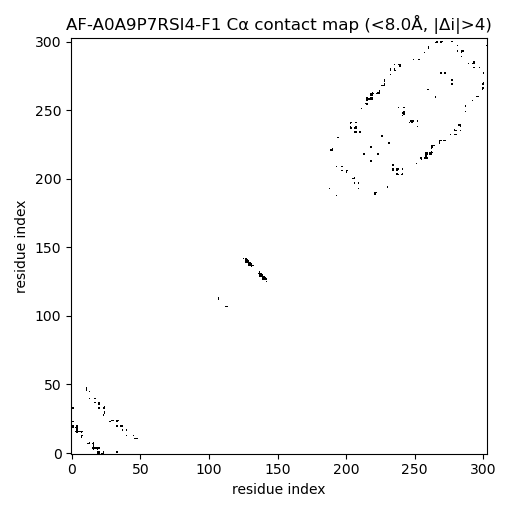PHE A O 1
ATOM 1696 N N . PHE A 1 223 ? 1.626 -6.486 4.306 1.00 95.31 223 PHE A N 1
ATOM 1697 C CA . PHE A 1 223 ? 0.573 -5.489 4.466 1.00 95.31 223 PHE A CA 1
ATOM 1698 C C . PHE A 1 223 ? -0.753 -6.086 4.946 1.00 95.31 223 PHE A C 1
ATOM 1700 O O . PHE A 1 223 ? -1.498 -5.421 5.669 1.00 95.31 223 PHE A O 1
ATOM 1707 N N . LYS A 1 224 ? -1.052 -7.340 4.574 1.00 91.75 224 LYS A N 1
ATOM 1708 C CA . LYS A 1 224 ? -2.293 -8.056 4.919 1.00 91.75 224 LYS A CA 1
ATOM 1709 C C . LYS A 1 224 ? -3.527 -7.177 4.686 1.00 91.75 224 LYS A C 1
ATOM 1711 O O . LYS A 1 224 ? -3.815 -6.796 3.562 1.00 91.75 224 LYS A O 1
ATOM 1716 N N . THR A 1 225 ? -4.255 -6.845 5.749 1.00 92.62 225 THR A N 1
ATOM 1717 C CA . THR A 1 225 ? -5.450 -5.991 5.731 1.00 92.62 225 THR A CA 1
ATOM 1718 C C . THR A 1 225 ? -5.184 -4.566 6.209 1.00 92.62 225 THR A C 1
ATOM 1720 O O . THR A 1 225 ? -6.137 -3.800 6.344 1.00 92.62 225 THR A O 1
ATOM 1723 N N . SER A 1 226 ? -3.930 -4.240 6.511 1.00 93.44 226 SER A N 1
ATOM 1724 C CA . SER A 1 226 ? -3.502 -3.016 7.190 1.00 93.44 226 SER A CA 1
ATOM 1725 C C . SER A 1 226 ? -2.882 -1.985 6.243 1.00 93.44 226 SER A C 1
ATOM 1727 O O . SER A 1 226 ? -2.408 -0.954 6.707 1.00 93.44 226 SER A O 1
ATOM 1729 N N . LEU A 1 227 ? -2.869 -2.241 4.929 1.00 95.38 227 LEU A N 1
ATOM 1730 C CA . LEU A 1 227 ? -2.521 -1.210 3.955 1.00 95.38 227 LEU A CA 1
ATOM 1731 C C . LEU A 1 227 ? -3.602 -0.125 3.953 1.00 95.38 227 LEU A C 1
ATOM 1733 O O . LEU A 1 227 ? -4.779 -0.413 3.725 1.00 95.38 227 LEU A O 1
ATOM 1737 N N . GLU A 1 228 ? -3.190 1.117 4.184 1.00 95.25 228 GLU A N 1
ATOM 1738 C CA . GLU A 1 228 ? -4.070 2.282 4.125 1.00 95.25 228 GLU A CA 1
ATOM 1739 C C . GLU A 1 228 ? -3.916 3.041 2.795 1.00 95.25 228 GLU A C 1
ATOM 1741 O O . GLU A 1 228 ? -2.824 3.039 2.216 1.00 95.25 228 GLU A O 1
ATOM 1746 N N . PRO A 1 229 ? -4.974 3.726 2.309 1.00 96.88 229 PRO A N 1
ATOM 1747 C CA . PRO A 1 229 ? -4.918 4.485 1.056 1.00 96.88 229 PRO A CA 1
ATOM 1748 C C . PRO A 1 229 ? -3.818 5.555 1.035 1.00 96.88 229 PRO A C 1
ATOM 1750 O O . PRO A 1 229 ? -3.091 5.672 0.053 1.00 96.88 229 PRO A O 1
ATOM 1753 N N . SER A 1 230 ? -3.651 6.289 2.138 1.00 96.62 230 SER A N 1
ATOM 1754 C CA . SER A 1 230 ? -2.648 7.353 2.278 1.00 96.62 230 SER A CA 1
ATOM 1755 C C . SER A 1 230 ? -1.217 6.825 2.156 1.00 96.62 230 SER A C 1
ATOM 1757 O O . SER A 1 230 ? -0.386 7.429 1.477 1.00 96.62 230 SER A O 1
ATOM 1759 N N . LEU A 1 231 ? -0.935 5.672 2.771 1.00 96.94 231 LEU A N 1
ATOM 1760 C CA . LEU A 1 231 ? 0.363 5.013 2.677 1.00 96.94 231 LEU A CA 1
ATOM 1761 C C . LEU A 1 231 ? 0.632 4.534 1.247 1.00 96.94 231 LEU A C 1
ATOM 1763 O O . LEU A 1 231 ? 1.713 4.791 0.724 1.00 96.94 231 LEU A O 1
ATOM 1767 N N . LEU A 1 232 ? -0.349 3.896 0.598 1.00 97.81 232 LEU A N 1
ATOM 1768 C CA . LEU A 1 232 ? -0.218 3.442 -0.790 1.00 97.81 232 LEU A CA 1
ATOM 1769 C C . LEU A 1 232 ? 0.112 4.609 -1.730 1.00 97.81 232 LEU A C 1
ATOM 1771 O O . LEU A 1 232 ? 1.064 4.523 -2.499 1.00 97.81 232 LEU A O 1
ATOM 1775 N N . ILE A 1 233 ? -0.634 5.712 -1.646 1.00 98.00 233 ILE A N 1
ATOM 1776 C CA . ILE A 1 233 ? -0.386 6.880 -2.498 1.00 98.00 233 ILE A CA 1
ATOM 1777 C C . ILE A 1 233 ? 0.968 7.516 -2.194 1.00 98.00 233 ILE A C 1
ATOM 1779 O O . ILE A 1 233 ? 1.680 7.872 -3.127 1.00 98.00 233 ILE A O 1
ATOM 1783 N N . SER A 1 234 ? 1.373 7.591 -0.926 1.00 98.00 234 SER A N 1
ATOM 1784 C CA . SER A 1 234 ? 2.706 8.083 -0.565 1.00 98.00 234 SER A CA 1
ATOM 1785 C C . SER A 1 234 ? 3.827 7.227 -1.174 1.00 98.00 234 SER A C 1
ATOM 1787 O O . SER A 1 234 ? 4.826 7.773 -1.650 1.00 98.00 234 SER A O 1
ATOM 1789 N N . ILE A 1 235 ? 3.660 5.900 -1.204 1.00 98.00 235 ILE A N 1
ATOM 1790 C CA . ILE A 1 235 ? 4.599 4.979 -1.860 1.00 98.00 235 ILE A CA 1
ATOM 1791 C C . ILE A 1 235 ? 4.619 5.218 -3.375 1.00 98.00 235 ILE A C 1
ATOM 1793 O O . ILE A 1 235 ? 5.690 5.357 -3.959 1.00 98.00 235 ILE A O 1
ATOM 1797 N N . ILE A 1 236 ? 3.455 5.342 -4.012 1.00 98.12 236 ILE A N 1
ATOM 1798 C CA . ILE A 1 236 ? 3.363 5.551 -5.464 1.00 98.12 236 ILE A CA 1
ATOM 1799 C C . ILE A 1 236 ? 3.939 6.912 -5.884 1.00 98.12 236 ILE A C 1
ATOM 1801 O O . ILE A 1 236 ? 4.641 6.996 -6.889 1.00 98.12 236 ILE A O 1
ATOM 1805 N N . GLN A 1 237 ? 3.719 7.970 -5.102 1.00 97.81 237 GLN A N 1
ATOM 1806 C CA . GLN A 1 237 ? 4.368 9.269 -5.318 1.00 97.81 237 GLN A CA 1
ATOM 1807 C C . GLN A 1 237 ? 5.892 9.155 -5.236 1.00 97.81 237 GLN A C 1
ATOM 1809 O O . GLN A 1 237 ? 6.596 9.679 -6.092 1.00 97.81 237 GLN A O 1
ATOM 1814 N N . THR A 1 238 ? 6.399 8.392 -4.264 1.00 98.00 238 THR A N 1
ATOM 1815 C CA . THR A 1 238 ? 7.838 8.113 -4.150 1.00 98.00 238 THR A CA 1
ATOM 1816 C C . THR A 1 238 ? 8.368 7.430 -5.416 1.00 98.00 238 THR A C 1
ATOM 1818 O O . THR A 1 238 ? 9.450 7.764 -5.892 1.00 98.00 238 THR A O 1
ATOM 1821 N N . TYR A 1 239 ? 7.603 6.505 -6.005 1.00 97.81 239 TYR A N 1
ATOM 1822 C CA . TYR A 1 239 ? 7.970 5.884 -7.277 1.00 97.81 239 TYR A CA 1
ATOM 1823 C C . TYR A 1 239 ? 7.957 6.868 -8.449 1.00 97.81 239 TYR A C 1
ATOM 1825 O O . TYR A 1 239 ? 8.856 6.813 -9.283 1.00 97.81 239 TYR A O 1
ATOM 1833 N N . LEU A 1 240 ? 6.997 7.791 -8.523 1.00 96.94 240 LEU A N 1
ATOM 1834 C CA . LEU A 1 240 ? 7.008 8.843 -9.547 1.00 96.94 240 LEU A CA 1
ATOM 1835 C C . LEU A 1 240 ? 8.260 9.718 -9.445 1.00 96.94 240 LEU A C 1
ATOM 1837 O O . LEU A 1 240 ? 8.913 9.976 -10.456 1.00 96.94 240 LEU A O 1
ATOM 1841 N N . ASP A 1 241 ? 8.644 10.131 -8.244 1.00 96.31 241 ASP A N 1
ATOM 1842 C CA . ASP A 1 241 ? 9.849 10.942 -8.063 1.00 96.31 241 ASP A CA 1
ATOM 1843 C C . ASP A 1 241 ? 11.093 10.177 -8.529 1.00 96.31 241 ASP A C 1
ATOM 1845 O O . ASP A 1 241 ? 11.859 10.661 -9.362 1.00 96.31 241 ASP A O 1
ATOM 1849 N N . ILE A 1 242 ? 11.248 8.934 -8.067 1.00 96.69 242 ILE A N 1
ATOM 1850 C CA . ILE A 1 242 ? 12.431 8.120 -8.358 1.00 96.69 242 ILE A CA 1
ATOM 1851 C C . ILE A 1 242 ? 12.514 7.710 -9.820 1.00 96.69 242 ILE A C 1
ATOM 1853 O O . ILE A 1 242 ? 13.592 7.771 -10.392 1.00 96.69 242 ILE A O 1
ATOM 1857 N N . THR A 1 243 ? 11.402 7.370 -10.465 1.00 95.56 243 THR A N 1
ATOM 1858 C CA . THR A 1 243 ? 11.404 7.066 -11.908 1.00 95.56 243 THR A CA 1
ATOM 1859 C C . THR A 1 243 ? 11.749 8.277 -12.772 1.00 95.56 243 THR A C 1
ATOM 1861 O O . THR A 1 243 ? 12.195 8.108 -13.902 1.00 95.56 243 THR A O 1
ATOM 1864 N N . THR A 1 244 ? 11.590 9.497 -12.244 1.00 94.12 244 THR A N 1
ATOM 1865 C CA . THR A 1 244 ? 12.046 10.722 -12.919 1.00 94.12 244 THR A CA 1
ATOM 1866 C C . THR A 1 244 ? 13.562 10.895 -12.799 1.00 94.12 244 THR A C 1
ATOM 1868 O O . THR A 1 244 ? 14.204 11.354 -13.740 1.00 94.12 244 THR A O 1
ATOM 1871 N N . SER A 1 245 ? 14.137 10.553 -11.644 1.00 93.81 245 SER A N 1
ATOM 1872 C CA . SER A 1 245 ? 15.565 10.745 -11.359 1.00 93.81 245 SER A CA 1
ATOM 1873 C C . SER A 1 245 ? 16.449 9.574 -11.800 1.00 93.81 245 SER A C 1
ATOM 1875 O O . SER A 1 245 ? 17.589 9.782 -12.204 1.00 93.81 245 SER A O 1
ATOM 1877 N N . GLU A 1 246 ? 15.938 8.348 -11.719 1.00 92.38 246 GLU A N 1
ATOM 1878 C CA . GLU A 1 246 ? 16.688 7.097 -11.834 1.00 92.38 246 GLU A CA 1
ATOM 1879 C C . GLU A 1 246 ? 15.969 6.112 -12.783 1.00 92.38 246 GLU A C 1
ATOM 1881 O O . GLU A 1 246 ? 15.121 5.322 -12.357 1.00 92.38 246 GLU A O 1
ATOM 1886 N N . PRO A 1 247 ? 16.308 6.099 -14.087 1.00 87.81 247 PRO A N 1
ATOM 1887 C CA . PRO A 1 247 ? 15.658 5.217 -15.067 1.00 87.81 247 PRO A CA 1
ATOM 1888 C C . PRO A 1 247 ? 15.856 3.716 -14.799 1.00 87.81 247 PRO A C 1
ATOM 1890 O O . PRO A 1 247 ? 15.046 2.882 -15.195 1.00 87.81 247 PRO A O 1
ATOM 1893 N N . ASN A 1 248 ? 16.924 3.340 -14.098 1.00 91.81 248 ASN A N 1
ATOM 1894 C CA . ASN A 1 248 ? 17.190 1.959 -13.684 1.00 91.81 248 ASN A CA 1
ATOM 1895 C C . ASN A 1 248 ? 16.217 1.456 -12.597 1.00 91.81 248 ASN A C 1
ATOM 1897 O O . ASN A 1 248 ? 16.059 0.244 -12.435 1.00 91.81 248 ASN A O 1
ATOM 1901 N N . ALA A 1 249 ? 15.531 2.349 -11.878 1.00 93.56 249 ALA A N 1
ATOM 1902 C CA . ALA A 1 249 ? 14.550 1.983 -10.860 1.00 93.56 249 ALA A CA 1
ATOM 1903 C C . ALA A 1 249 ? 13.232 1.442 -11.449 1.00 93.56 249 ALA A C 1
ATOM 1905 O O . ALA A 1 249 ? 12.471 0.782 -10.739 1.00 93.56 249 ALA A O 1
ATOM 1906 N N . MET A 1 250 ? 12.978 1.660 -12.746 1.00 94.56 250 MET A N 1
ATOM 1907 C CA . MET A 1 250 ? 11.732 1.293 -13.435 1.00 94.56 250 MET A CA 1
ATOM 1908 C C . MET A 1 250 ? 11.356 -0.182 -13.253 1.00 94.56 250 MET A C 1
ATOM 1910 O O . MET A 1 250 ? 10.216 -0.496 -12.916 1.00 94.56 250 MET A O 1
ATOM 1914 N N . ALA A 1 251 ? 12.325 -1.094 -13.386 1.00 94.88 251 ALA A N 1
ATOM 1915 C CA . ALA A 1 251 ? 12.087 -2.529 -13.219 1.00 94.88 251 ALA A CA 1
ATOM 1916 C C . ALA A 1 251 ? 11.639 -2.889 -11.790 1.00 94.88 251 ALA A C 1
ATOM 1918 O O . ALA A 1 251 ? 10.742 -3.710 -11.605 1.00 94.88 251 ALA A O 1
ATOM 1919 N N . ARG A 1 252 ? 12.219 -2.239 -10.772 1.00 95.62 252 ARG A N 1
ATOM 1920 C CA . ARG A 1 252 ? 11.854 -2.450 -9.360 1.00 95.62 252 ARG A CA 1
ATOM 1921 C C . ARG A 1 252 ? 10.489 -1.872 -9.024 1.00 95.62 252 ARG A C 1
ATOM 1923 O O . ARG A 1 252 ? 9.719 -2.491 -8.289 1.00 95.62 252 ARG A O 1
ATOM 1930 N N . VAL A 1 253 ? 10.181 -0.701 -9.572 1.00 97.38 253 VAL A N 1
ATOM 1931 C CA . VAL A 1 253 ? 8.868 -0.072 -9.413 1.00 97.38 253 VAL A CA 1
ATOM 1932 C C . VAL A 1 253 ? 7.790 -0.934 -10.056 1.00 97.38 253 VAL A C 1
ATOM 1934 O O . VAL A 1 253 ? 6.768 -1.182 -9.422 1.00 97.38 253 VAL A O 1
ATOM 1937 N N . LYS A 1 254 ? 8.036 -1.461 -11.258 1.00 97.00 254 LYS A N 1
ATOM 1938 C CA . LYS A 1 254 ? 7.133 -2.400 -11.929 1.00 97.00 254 LYS A CA 1
ATOM 1939 C C . LYS A 1 254 ? 6.839 -3.630 -11.068 1.00 97.00 254 LYS A C 1
ATOM 1941 O O . LYS A 1 254 ? 5.675 -3.920 -10.802 1.00 97.00 254 LYS A O 1
ATOM 1946 N N . GLU A 1 255 ? 7.883 -4.295 -10.573 1.00 97.06 255 GLU A N 1
ATOM 1947 C CA . GLU A 1 255 ? 7.755 -5.469 -9.699 1.00 97.06 255 GLU A CA 1
ATOM 1948 C C . GLU A 1 255 ? 6.936 -5.137 -8.436 1.00 97.06 255 GLU A C 1
ATOM 1950 O O . GLU A 1 255 ? 6.039 -5.880 -8.038 1.00 97.06 255 GLU A O 1
ATOM 1955 N N . SER A 1 256 ? 7.188 -3.971 -7.834 1.00 97.19 256 SER A N 1
ATOM 1956 C CA . SER A 1 256 ? 6.456 -3.492 -6.656 1.00 97.19 256 SER A CA 1
ATOM 1957 C C . SER A 1 256 ? 4.981 -3.205 -6.958 1.00 97.19 256 SER A C 1
ATOM 1959 O O . SER A 1 256 ? 4.100 -3.617 -6.199 1.00 97.19 256 SER A O 1
ATOM 1961 N N . MET A 1 257 ? 4.689 -2.549 -8.085 1.00 97.94 257 MET A N 1
ATOM 1962 C CA . MET A 1 257 ? 3.327 -2.272 -8.556 1.00 97.94 257 MET A CA 1
ATOM 1963 C C . MET A 1 257 ? 2.543 -3.562 -8.823 1.00 97.94 257 MET A C 1
ATOM 1965 O O . MET A 1 257 ? 1.355 -3.631 -8.504 1.00 97.94 257 MET A O 1
ATOM 1969 N N . GLU A 1 258 ? 3.191 -4.604 -9.346 1.00 97.62 258 GLU A N 1
ATOM 1970 C CA . GLU A 1 258 ? 2.605 -5.944 -9.460 1.00 97.62 258 GLU A CA 1
ATOM 1971 C C . GLU A 1 258 ? 2.358 -6.587 -8.088 1.00 97.62 258 GLU A C 1
ATOM 1973 O O . GLU A 1 258 ? 1.304 -7.191 -7.864 1.00 97.62 258 GLU A O 1
ATOM 1978 N N . GLY A 1 259 ? 3.282 -6.428 -7.139 1.00 97.12 259 GLY A N 1
ATOM 1979 C CA . GLY A 1 259 ? 3.132 -6.918 -5.766 1.00 97.12 259 GLY A CA 1
ATOM 1980 C C . GLY A 1 259 ? 1.880 -6.371 -5.074 1.00 97.12 259 GLY A C 1
ATOM 1981 O O . GLY A 1 259 ? 1.129 -7.125 -4.450 1.00 97.12 259 GLY A O 1
ATOM 1982 N N . PHE A 1 260 ? 1.590 -5.076 -5.241 1.00 97.62 260 PHE A N 1
ATOM 1983 C CA . PHE A 1 260 ? 0.415 -4.434 -4.638 1.00 97.62 260 PHE A CA 1
ATOM 1984 C C . PHE A 1 260 ? -0.921 -5.006 -5.133 1.00 97.62 260 PHE A C 1
ATOM 1986 O O . PHE A 1 260 ? -1.878 -5.053 -4.359 1.00 97.62 260 PHE A O 1
ATOM 1993 N N . LEU A 1 261 ? -0.987 -5.514 -6.368 1.00 97.19 261 LEU A N 1
ATOM 1994 C CA . LEU A 1 261 ? -2.194 -6.160 -6.905 1.00 97.19 261 LEU A CA 1
ATOM 1995 C C . LEU A 1 261 ? -2.598 -7.421 -6.132 1.00 97.19 261 LEU A C 1
ATOM 1997 O O . LEU A 1 261 ? -3.760 -7.821 -6.170 1.00 97.19 261 LEU A O 1
ATOM 2001 N N . HIS A 1 262 ? -1.649 -8.047 -5.439 1.00 96.19 262 HIS A N 1
ATOM 2002 C CA . HIS A 1 262 ? -1.877 -9.260 -4.659 1.00 96.19 262 HIS A CA 1
ATOM 2003 C C . HIS A 1 262 ? -2.233 -8.960 -3.195 1.00 96.19 262 HIS A C 1
ATOM 2005 O O . HIS A 1 262 ? -2.574 -9.877 -2.443 1.00 96.19 262 HIS A O 1
ATOM 2011 N N . VAL A 1 263 ? -2.163 -7.694 -2.763 1.00 97.06 263 VAL A N 1
ATOM 2012 C CA . VAL A 1 263 ? -2.466 -7.310 -1.380 1.00 97.06 263 VAL A CA 1
ATOM 2013 C C . VAL A 1 263 ? -3.967 -7.466 -1.110 1.00 97.06 263 VAL A C 1
ATOM 2015 O O . VAL A 1 263 ? -4.795 -6.917 -1.848 1.00 97.06 263 VAL A O 1
ATOM 2018 N N . PRO A 1 264 ? -4.360 -8.176 -0.033 1.00 94.06 264 PRO A N 1
ATOM 2019 C CA . PRO A 1 264 ? -5.758 -8.265 0.357 1.00 94.06 264 PRO A CA 1
ATOM 2020 C C . PRO A 1 264 ? -6.371 -6.874 0.528 1.00 94.06 264 PRO A C 1
ATOM 2022 O O . PRO A 1 264 ? -5.774 -5.983 1.123 1.00 94.06 264 PRO A O 1
ATOM 2025 N N . ARG A 1 265 ? -7.606 -6.695 0.052 1.00 94.50 265 ARG A N 1
ATOM 2026 C CA . ARG A 1 265 ? -8.339 -5.416 0.094 1.00 94.50 265 ARG A CA 1
ATOM 2027 C C . ARG A 1 265 ? -7.788 -4.312 -0.818 1.00 94.50 265 ARG A C 1
ATOM 2029 O O . ARG A 1 265 ? -8.305 -3.201 -0.722 1.00 94.50 265 ARG A O 1
ATOM 2036 N N . ILE A 1 266 ? -6.861 -4.580 -1.744 1.00 96.50 266 ILE A N 1
ATOM 2037 C CA . ILE A 1 266 ? -6.415 -3.557 -2.711 1.00 96.50 266 ILE A CA 1
ATOM 2038 C C . ILE A 1 266 ? -7.594 -2.927 -3.472 1.00 96.50 266 ILE A C 1
ATOM 2040 O O . ILE A 1 266 ? -7.683 -1.707 -3.588 1.00 96.50 266 ILE A O 1
ATOM 2044 N N . SER A 1 267 ? -8.589 -3.731 -3.866 1.00 95.44 267 SER A N 1
ATOM 2045 C CA . SER A 1 267 ? -9.819 -3.230 -4.492 1.00 95.44 267 SER A CA 1
ATOM 2046 C C . SER A 1 267 ? -10.664 -2.368 -3.563 1.00 95.44 267 SER A C 1
ATOM 2048 O O . SER A 1 267 ? -11.306 -1.432 -4.018 1.00 95.44 267 SER A O 1
ATOM 2050 N N . THR A 1 268 ? -10.673 -2.654 -2.262 1.00 95.19 268 THR A N 1
ATOM 2051 C CA . THR A 1 268 ? -11.374 -1.825 -1.277 1.00 95.19 268 THR A CA 1
ATOM 2052 C C . THR A 1 268 ? -10.645 -0.501 -1.067 1.00 95.19 268 THR A C 1
ATOM 2054 O O . THR A 1 268 ? -11.292 0.536 -1.003 1.00 95.19 268 THR A O 1
ATOM 2057 N N . ILE A 1 269 ? -9.311 -0.519 -1.013 1.00 96.69 269 ILE A N 1
ATOM 2058 C CA . ILE A 1 269 ? -8.473 0.685 -0.919 1.00 96.69 269 ILE A CA 1
ATOM 2059 C C . ILE A 1 269 ? -8.717 1.585 -2.132 1.00 96.69 269 ILE A C 1
ATOM 2061 O O . ILE A 1 269 ? -8.956 2.777 -1.965 1.00 96.69 269 ILE A O 1
ATOM 2065 N N . ALA A 1 270 ? -8.778 1.003 -3.332 1.00 96.12 270 ALA A N 1
ATOM 2066 C CA . ALA A 1 270 ? -9.074 1.716 -4.571 1.00 96.12 270 ALA A CA 1
ATOM 2067 C C . ALA A 1 270 ? -10.433 2.448 -4.576 1.00 96.12 270 ALA A C 1
ATOM 2069 O O . ALA A 1 270 ? -10.580 3.453 -5.275 1.00 96.12 270 ALA A O 1
ATOM 2070 N N . LEU A 1 271 ? -11.422 1.991 -3.791 1.00 95.19 271 LEU A N 1
ATOM 2071 C CA . LEU A 1 271 ? -12.707 2.691 -3.630 1.00 95.19 271 LEU A CA 1
ATOM 2072 C C . LEU A 1 271 ? -12.581 3.982 -2.815 1.00 95.19 271 LEU A C 1
ATOM 2074 O O . LEU A 1 271 ? -13.399 4.881 -2.991 1.00 95.19 271 LEU A O 1
ATOM 2078 N N . PHE A 1 272 ? -11.583 4.067 -1.935 1.00 96.44 272 PHE A N 1
ATOM 2079 C CA . PHE A 1 272 ? -11.333 5.235 -1.091 1.00 96.44 272 PHE A CA 1
ATOM 2080 C C . PHE A 1 272 ? -10.377 6.246 -1.727 1.00 96.44 272 PHE A C 1
ATOM 2082 O O . PHE A 1 272 ? -10.235 7.344 -1.199 1.00 96.44 272 PHE A O 1
ATOM 2089 N N . LEU A 1 273 ? -9.757 5.907 -2.862 1.00 97.62 273 LEU A N 1
ATOM 2090 C CA . LEU A 1 273 ? -8.927 6.841 -3.614 1.00 97.62 273 LEU A CA 1
ATOM 2091 C C . LEU A 1 273 ? -9.797 7.891 -4.314 1.00 97.62 273 LEU A C 1
ATOM 2093 O O . LEU A 1 273 ? -10.713 7.570 -5.081 1.00 97.62 273 LEU A O 1
ATOM 2097 N N . SER A 1 274 ? -9.472 9.158 -4.087 1.00 97.44 274 SER A N 1
ATOM 2098 C CA . SER A 1 274 ? -10.027 10.296 -4.811 1.00 97.44 274 SER A CA 1
ATOM 2099 C C . SER A 1 274 ? -9.615 10.275 -6.285 1.00 97.44 274 SER A C 1
ATOM 2101 O O . SER A 1 274 ? -8.658 9.613 -6.683 1.00 97.44 274 SER A O 1
ATOM 2103 N N . ARG A 1 275 ? -10.303 11.059 -7.126 1.00 96.94 275 ARG A N 1
ATOM 2104 C CA . ARG A 1 275 ? -9.958 11.166 -8.555 1.00 96.94 275 ARG A CA 1
ATOM 2105 C C . ARG A 1 275 ? -8.499 11.593 -8.772 1.00 96.94 275 ARG A C 1
ATOM 2107 O O . ARG A 1 275 ? -7.842 11.041 -9.642 1.00 96.94 275 ARG A O 1
ATOM 2114 N N . LYS A 1 276 ? -7.994 12.527 -7.957 1.00 97.12 276 LYS A N 1
ATOM 2115 C CA . LYS A 1 276 ? -6.599 12.992 -8.027 1.00 97.12 276 LYS A CA 1
ATOM 2116 C C . LYS A 1 276 ? -5.610 11.890 -7.647 1.00 97.12 276 LYS A C 1
ATOM 2118 O O . LYS A 1 276 ? -4.577 11.759 -8.280 1.00 97.12 276 LYS A O 1
ATOM 2123 N N . GLU A 1 277 ? -5.929 11.085 -6.639 1.00 97.94 277 GLU A N 1
ATOM 2124 C CA . GLU A 1 277 ? -5.069 9.973 -6.224 1.00 97.94 277 GLU A CA 1
ATOM 2125 C C . GLU A 1 277 ? -5.049 8.847 -7.257 1.00 97.94 277 GLU A C 1
ATOM 2127 O O . GLU A 1 277 ? -3.995 8.281 -7.515 1.00 97.94 277 GLU A O 1
ATOM 2132 N N . LYS A 1 278 ? -6.183 8.556 -7.905 1.00 97.69 278 LYS A N 1
ATOM 2133 C CA . LYS A 1 278 ? -6.218 7.604 -9.025 1.00 97.69 278 LYS A CA 1
ATOM 2134 C C . LYS A 1 278 ? -5.354 8.075 -10.191 1.00 97.69 278 LYS A C 1
ATOM 2136 O O . LYS A 1 278 ? -4.637 7.264 -10.758 1.00 97.69 278 LYS A O 1
ATOM 2141 N N . GLU A 1 279 ? -5.376 9.371 -10.494 1.00 97.44 279 GLU A N 1
ATOM 2142 C CA . GLU A 1 279 ? -4.518 9.967 -11.522 1.00 97.44 279 GLU A CA 1
ATOM 2143 C C . GLU A 1 279 ? -3.028 9.731 -11.231 1.00 97.44 279 GLU A C 1
ATOM 2145 O O . GLU A 1 279 ? -2.286 9.343 -12.122 1.00 97.44 279 GLU A O 1
ATOM 2150 N N . ILE A 1 280 ? -2.600 9.853 -9.970 1.00 97.69 280 ILE A N 1
ATOM 2151 C CA . ILE A 1 280 ? -1.219 9.545 -9.552 1.00 97.69 280 ILE A CA 1
ATOM 2152 C C . ILE A 1 280 ? -0.857 8.083 -9.866 1.00 97.69 280 ILE A C 1
ATOM 2154 O O . ILE A 1 280 ? 0.241 7.803 -10.347 1.00 97.69 280 ILE A O 1
ATOM 2158 N N . VAL A 1 281 ? -1.777 7.141 -9.624 1.00 98.00 281 VAL A N 1
ATOM 2159 C CA . VAL A 1 281 ? -1.565 5.725 -9.972 1.00 98.00 281 VAL A CA 1
ATOM 2160 C C . VAL A 1 281 ? -1.473 5.536 -11.488 1.00 98.00 281 VAL A C 1
ATOM 2162 O O . VAL A 1 281 ? -0.623 4.789 -11.961 1.00 98.00 281 VAL A O 1
ATOM 2165 N N . LEU A 1 282 ? -2.314 6.216 -12.264 1.00 97.06 282 LEU A N 1
ATOM 2166 C CA . LEU A 1 282 ? -2.284 6.126 -13.725 1.00 97.06 282 LEU A CA 1
ATOM 2167 C C . LEU A 1 282 ? -1.001 6.721 -14.318 1.00 97.06 282 LEU A C 1
ATOM 2169 O O . LEU A 1 282 ? -0.425 6.115 -15.215 1.00 97.06 282 LEU A O 1
ATOM 2173 N N . GLN A 1 283 ? -0.508 7.833 -13.771 1.00 97.19 283 GLN A N 1
ATOM 2174 C CA . GLN A 1 283 ? 0.740 8.462 -14.208 1.00 97.19 283 GLN A CA 1
ATOM 2175 C C . GLN A 1 283 ? 1.947 7.537 -14.054 1.00 97.19 283 GLN A C 1
ATOM 2177 O O . GLN A 1 283 ? 2.807 7.497 -14.932 1.00 97.19 283 GLN A O 1
ATOM 2182 N N . ILE A 1 284 ? 2.037 6.776 -12.953 1.00 97.38 284 ILE A N 1
ATOM 2183 C CA . ILE A 1 284 ? 3.157 5.838 -12.802 1.00 97.38 284 ILE A CA 1
ATOM 2184 C C . ILE A 1 284 ? 3.025 4.667 -13.779 1.00 97.38 284 ILE A C 1
ATOM 2186 O O . ILE A 1 284 ? 4.027 4.214 -14.319 1.00 97.38 284 ILE A O 1
ATOM 2190 N N . LEU A 1 285 ? 1.803 4.203 -14.044 1.00 96.94 285 LEU A N 1
ATOM 2191 C CA . LEU A 1 285 ? 1.547 3.098 -14.968 1.00 96.94 285 LEU A CA 1
ATOM 2192 C C . LEU A 1 285 ? 1.891 3.469 -16.411 1.00 96.94 285 LEU A C 1
ATOM 2194 O O . LEU A 1 285 ? 2.521 2.672 -17.097 1.00 96.94 285 LEU A O 1
ATOM 2198 N N . GLU A 1 286 ? 1.550 4.688 -16.832 1.00 95.88 286 GLU A N 1
ATOM 2199 C CA . GLU A 1 286 ? 1.923 5.228 -18.143 1.00 95.88 286 GLU A CA 1
ATOM 2200 C C . GLU A 1 286 ? 3.443 5.281 -18.312 1.00 95.88 286 GLU A C 1
ATOM 2202 O O . GLU A 1 286 ? 3.968 4.877 -19.344 1.00 95.88 286 GLU A O 1
ATOM 2207 N N . ARG A 1 287 ? 4.177 5.692 -17.272 1.00 95.00 287 ARG A N 1
ATOM 2208 C CA . ARG A 1 287 ? 5.645 5.700 -17.322 1.00 95.00 287 ARG A CA 1
ATOM 2209 C C . ARG A 1 287 ? 6.249 4.309 -17.451 1.00 95.00 287 ARG A C 1
ATOM 2211 O O . ARG A 1 287 ? 7.282 4.170 -18.094 1.00 95.00 287 ARG A O 1
ATOM 2218 N N . LEU A 1 288 ? 5.660 3.309 -16.795 1.00 94.81 288 LEU A N 1
ATOM 2219 C CA . LEU A 1 288 ? 6.173 1.937 -16.804 1.00 94.81 288 LEU A CA 1
ATOM 2220 C C . LEU A 1 288 ? 5.999 1.229 -18.155 1.00 94.81 288 LEU A C 1
ATOM 2222 O O . LEU A 1 288 ? 6.632 0.191 -18.338 1.00 94.81 288 LEU A O 1
ATOM 2226 N N . ASP A 1 289 ? 5.169 1.770 -19.053 1.00 92.62 289 ASP A N 1
ATOM 2227 C CA . ASP A 1 289 ? 4.906 1.240 -20.398 1.00 92.62 289 ASP A CA 1
ATOM 2228 C C . ASP A 1 289 ? 4.576 -0.269 -20.396 1.00 92.62 289 ASP A C 1
ATOM 2230 O O . ASP A 1 289 ? 5.073 -1.064 -21.192 1.00 92.62 289 ASP A O 1
ATOM 2234 N N . ASP A 1 290 ? 3.757 -0.695 -19.424 1.00 95.12 290 ASP A N 1
ATOM 2235 C CA . ASP A 1 290 ? 3.227 -2.058 -19.346 1.00 95.12 290 ASP A CA 1
ATOM 2236 C C . ASP A 1 290 ? 1.700 -2.040 -19.422 1.00 95.12 290 ASP A C 1
ATOM 2238 O O . ASP A 1 290 ? 0.993 -1.759 -18.447 1.00 95.12 290 ASP A O 1
ATOM 2242 N N . GLU A 1 291 ? 1.191 -2.378 -20.603 1.00 95.19 291 GLU A N 1
ATOM 2243 C CA . GLU A 1 291 ? -0.237 -2.461 -20.894 1.00 95.19 291 GLU A CA 1
ATOM 2244 C C . GLU A 1 291 ? -0.963 -3.510 -20.041 1.00 95.19 291 GLU A C 1
ATOM 2246 O O . GLU A 1 291 ? -2.075 -3.275 -19.560 1.00 95.19 291 GLU A O 1
ATOM 2251 N N . ALA A 1 292 ? -0.362 -4.675 -19.797 1.00 96.25 292 ALA A N 1
ATOM 2252 C CA . ALA A 1 292 ? -1.008 -5.733 -19.024 1.00 96.25 292 ALA A CA 1
ATOM 2253 C C . ALA A 1 292 ? -1.176 -5.316 -17.555 1.00 96.25 292 ALA A C 1
ATOM 2255 O O . ALA A 1 292 ? -2.249 -5.493 -16.963 1.00 96.25 292 ALA A O 1
ATOM 2256 N N . LEU A 1 293 ? -0.136 -4.715 -16.978 1.00 96.56 293 LEU A N 1
ATOM 2257 C CA . LEU A 1 293 ? -0.159 -4.157 -15.631 1.00 96.56 293 LEU A CA 1
ATOM 2258 C C . LEU A 1 293 ? -1.159 -3.001 -15.529 1.00 96.56 293 LEU A C 1
ATOM 2260 O O . LEU A 1 293 ? -1.979 -2.972 -14.604 1.00 96.56 293 LEU A O 1
ATOM 2264 N N . SER A 1 294 ? -1.138 -2.093 -16.505 1.00 96.44 294 SER A N 1
ATOM 2265 C CA . SER A 1 294 ? -2.046 -0.947 -16.584 1.00 96.44 294 SER A CA 1
ATOM 2266 C C . SER A 1 294 ? -3.507 -1.382 -16.610 1.00 96.44 294 SER A C 1
ATOM 2268 O O . SER A 1 294 ? -4.316 -0.878 -15.830 1.00 96.44 294 SER A O 1
ATOM 2270 N N . ASN A 1 295 ? -3.849 -2.377 -17.428 1.00 97.00 295 ASN A N 1
ATOM 2271 C CA . ASN A 1 295 ? -5.209 -2.904 -17.526 1.00 97.00 295 ASN A CA 1
ATOM 2272 C C . ASN A 1 295 ? -5.694 -3.539 -16.212 1.00 97.00 295 ASN A C 1
ATOM 2274 O O . ASN A 1 295 ? -6.835 -3.315 -15.795 1.00 97.00 295 ASN A O 1
ATOM 2278 N N . ARG A 1 296 ? -4.828 -4.279 -15.504 1.00 97.38 296 ARG A N 1
ATOM 2279 C CA . ARG A 1 296 ? -5.166 -4.859 -14.189 1.00 97.38 296 ARG A CA 1
ATOM 2280 C C . ARG A 1 296 ? -5.455 -3.778 -13.149 1.00 97.38 296 ARG A C 1
ATOM 2282 O O . ARG A 1 296 ? -6.441 -3.879 -12.415 1.00 97.38 296 ARG A O 1
ATOM 2289 N N . TRP A 1 297 ? -4.631 -2.734 -13.102 1.00 97.62 297 TRP A N 1
ATOM 2290 C CA . TRP A 1 297 ? -4.847 -1.605 -12.201 1.00 97.62 297 TRP A CA 1
ATOM 2291 C C . TRP A 1 297 ? -6.094 -0.799 -12.565 1.00 97.62 297 TRP A C 1
ATOM 2293 O O . TRP A 1 297 ? -6.894 -0.513 -11.675 1.00 97.62 297 TRP A O 1
ATOM 2303 N N . ARG A 1 298 ? -6.331 -0.498 -13.847 1.00 96.56 298 ARG A N 1
ATOM 2304 C CA . ARG A 1 298 ? -7.556 0.177 -14.319 1.00 96.56 298 ARG A CA 1
ATOM 2305 C C . ARG A 1 298 ? -8.820 -0.583 -13.918 1.00 96.56 298 ARG A C 1
ATOM 2307 O O . ARG A 1 298 ? -9.751 0.011 -13.371 1.00 96.56 298 ARG A O 1
ATOM 2314 N N . GLY A 1 299 ? -8.815 -1.912 -14.052 1.00 96.25 299 GLY A N 1
ATOM 2315 C CA . GLY A 1 299 ? -9.908 -2.770 -13.584 1.00 96.25 299 GLY A CA 1
ATOM 2316 C C . GLY A 1 299 ? -10.192 -2.636 -12.080 1.00 96.25 299 GLY A C 1
ATOM 2317 O O . GLY A 1 299 ? -11.351 -2.597 -11.664 1.00 96.25 299 GLY A O 1
ATOM 2318 N N . ILE A 1 300 ? -9.147 -2.498 -11.258 1.00 95.88 300 ILE A N 1
ATOM 2319 C CA . ILE A 1 300 ? -9.265 -2.291 -9.805 1.00 95.88 300 ILE A CA 1
ATOM 2320 C C . ILE A 1 300 ? -9.743 -0.876 -9.465 1.00 95.88 300 ILE A C 1
ATOM 2322 O O . ILE A 1 300 ? -10.606 -0.700 -8.600 1.00 95.88 300 ILE A O 1
ATOM 2326 N N . LEU A 1 301 ? -9.192 0.132 -10.139 1.00 95.44 301 LEU A N 1
ATOM 2327 C CA . LEU A 1 301 ? -9.521 1.541 -9.934 1.00 95.44 301 LEU A CA 1
ATOM 2328 C C . LEU A 1 301 ? -10.915 1.903 -10.473 1.00 95.44 301 LEU A C 1
ATOM 2330 O O . LEU A 1 301 ? -11.484 2.911 -10.032 1.00 95.44 301 LEU A O 1
ATOM 2334 N N . LYS A 1 302 ? -11.481 1.062 -11.353 1.00 90.75 302 LYS A N 1
ATOM 2335 C CA . LYS A 1 302 ? -12.747 1.268 -12.075 1.00 90.75 302 LYS A CA 1
ATOM 2336 C C . LYS A 1 302 ? -12.726 2.564 -12.893 1.00 90.75 302 LYS A C 1
ATOM 2338 O O . LYS A 1 302 ? -13.649 3.374 -12.783 1.00 90.75 302 LYS A O 1
ATOM 2343 N N . CYS A 1 303 ? -11.647 2.772 -13.643 1.00 80.44 303 CYS A N 1
ATOM 2344 C CA . CYS A 1 303 ? -11.422 3.935 -14.501 1.00 80.44 303 CYS A CA 1
ATOM 2345 C C . CYS A 1 303 ? -10.811 3.535 -15.840 1.00 80.44 303 CYS A C 1
ATOM 2347 O O . CYS A 1 303 ? -10.015 2.569 -15.849 1.00 80.44 303 CYS A O 1
#

Foldseek 3Di:
DQVVLVVCVVVLVLVVSLVVLVVVCVVPVPDVVSVVVNVVSVPDDRPPPPPDDPPPPDDPDDDDPDDDDDDDDDDYDDDDDDDDDDDDDDDDDDDDDDDDDDDDDDDDPDPVVVVVVVVVPDDPCPQFDKDDDPVRDIDTDDDDDDDDDDDDDDDDDDDDDDDDDDDDDDDDDDDDDDDDPDPDPDDPCALVNLVVVLVVDDDLVVNLVSCVVAFLQCQQVRCPPPDALVNVLSNLVSLVVCCVVPVVCLVVVLRNLVSLLNHPCSL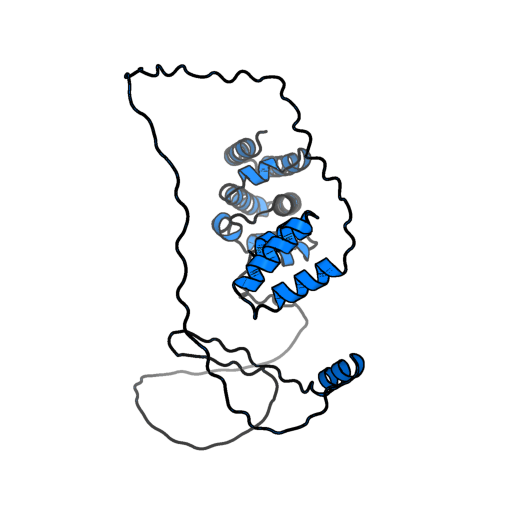VNLVVDDPVSLVSVLVSVVSSPDPVSNVSSCVSNVD

Nearest PDB structures (foldseek):
  6ez4-assembly1_A  TM=7.503E-01  e=1.974E-04  Homo sapiens

InterPro domains:
  IPR011990 Tetratricopeptide-like helical domain superfamily [G3DSA:1.25.40.10] (1-48)
  IPR025986 RNA-polymerase II-associated protein 3-like, C-terminal domain [PF13877] (189-278)
  IPR051966 RNA polymerase II-associated protein 3 [PTHR46423] (2-291)

Solvent-accessible surface area (backbone atoms only — not comparable to full-atom values): 20190 Å² total; per-residue (Å²): 86,54,73,60,14,54,53,27,50,76,70,57,42,54,71,63,15,48,54,24,32,53,55,30,38,74,75,43,74,85,43,62,72,50,53,55,52,54,52,57,54,71,76,49,78,88,64,84,74,82,74,74,73,82,78,79,76,79,74,82,87,74,88,75,87,74,81,87,76,86,79,79,86,77,81,84,86,83,87,87,85,83,89,84,85,88,88,84,86,87,87,83,82,87,84,86,87,87,90,87,83,88,80,94,72,88,77,66,94,40,75,67,52,53,48,48,58,58,62,68,68,61,65,89,79,74,78,50,68,59,54,82,44,98,84,74,67,64,50,77,44,76,78,91,82,83,84,91,80,84,90,84,84,89,80,87,81,92,82,91,82,91,85,87,86,90,85,88,90,90,90,90,81,90,87,92,83,83,90,74,88,75,76,73,93,75,70,81,74,44,62,65,56,47,53,55,50,51,71,74,49,87,51,48,67,62,44,50,57,57,57,65,73,52,55,33,88,44,33,33,78,60,40,34,83,70,69,48,59,69,58,54,50,54,51,51,52,30,48,48,56,42,50,72,77,34,74,81,48,45,66,58,49,51,50,40,59,56,17,50,74,63,22,55,60,45,55,60,38,35,71,72,49,49,75,71,57,49,47,56,56,50,56,48,35,62,72,66,72,39,67,72,61,39,52,56,50,28,66,48,57,72,100

Mean predicted aligned error: 22.91 Å

Sequence (303 aa):
MFRRGQARVGLGIFADAKNDFEAAMKLDPNNQAVQDELEKLRNKPPVKGKFSPPKVLETPAGVRRRVPIKIIESESPSTPPRASEPLKPESIATPEPPSETSLLSAAPKTFQDAKRVRDEAKLPARVGGGIFRASGKNTIFTPRGELETKEGESSNTISSSKTDPSTTTTSSRTTPGASNPAINEKSVTTLFDFTKSWLSLTTSSDRFQLINRVSPSAYPSFFKTSLEPSLLISIIQTYLDITTSEPNAMARVKESMEGFLHVPRISTIALFLSRKEKEIVLQILERLDDEALSNRWRGILKC

pLDDT: mean 72.22, std 25.02, range [27.02, 98.12]

Radius of gyration: 35.64 Å; Cα contacts (8 Å, |Δi|>4): 159; chains: 1; bounding box: 103×52×88 Å

Organism: NCBI:txid181124

Secondary structure (DSSP, 8-state):
-HHHHHHHHHTT-HHHHHHHHHHHHHH-TT-HHHHHHHHHHHTS-------PPP---PPP-----PPPP------------------------------------PPPSSHHHHHHHHHHT--------EE--TTS--EEPPPS----------------------------------------TT----HHHHHHHHHH--SHHHHHHHHHTS-GGGHHHHHTT---HHHHHHHHHHHHHHHHH-GGGHHHHHHHHHHHHTSTTHHHHHHH--HHHHHHHHHHHHHHT-HHHHHHHHHHHT-